Protein AF-A0A7D9JLX9-F1 (afdb_monomer_lite)

Structure (mmCIF, N/CA/C/O backbone):
data_AF-A0A7D9JLX9-F1
#
_entry.id   AF-A0A7D9JLX9-F1
#
loop_
_atom_site.group_PDB
_atom_site.id
_atom_site.type_symbol
_atom_site.label_atom_id
_atom_site.label_alt_id
_atom_site.label_comp_id
_atom_site.label_asym_id
_atom_site.label_entity_id
_atom_site.label_seq_id
_atom_site.pdbx_PDB_ins_code
_atom_site.Cartn_x
_atom_site.Cartn_y
_atom_site.Cartn_z
_atom_site.occupancy
_atom_site.B_iso_or_equiv
_atom_site.auth_seq_id
_atom_site.auth_comp_id
_atom_site.auth_asym_id
_atom_site.auth_atom_id
_atom_site.pdbx_PDB_model_num
ATOM 1 N N . GLU A 1 1 ? 7.018 -2.352 -29.107 1.00 58.84 1 GLU A N 1
ATOM 2 C CA . GLU A 1 1 ? 7.751 -1.352 -28.304 1.00 58.84 1 GLU A CA 1
ATOM 3 C C . GLU A 1 1 ? 6.826 -0.561 -27.391 1.00 58.84 1 GLU A C 1
ATOM 5 O O . GLU A 1 1 ? 6.674 -0.998 -26.261 1.00 58.84 1 GLU A O 1
ATOM 10 N N . LEU A 1 2 ? 6.120 0.497 -27.833 1.00 72.69 2 LEU A N 1
ATOM 11 C CA . LEU A 1 2 ? 5.259 1.271 -26.909 1.00 72.69 2 LEU A CA 1
ATOM 12 C C . LEU A 1 2 ? 4.218 0.417 -26.165 1.00 72.69 2 LEU A C 1
ATOM 14 O O . LEU A 1 2 ? 4.047 0.563 -24.960 1.00 72.69 2 LEU A O 1
ATOM 18 N N . LYS A 1 3 ? 3.561 -0.518 -26.861 1.00 75.19 3 LYS A N 1
ATOM 19 C CA . LYS A 1 3 ? 2.560 -1.416 -26.258 1.00 75.19 3 LYS A CA 1
ATOM 20 C C . LYS A 1 3 ? 3.109 -2.291 -25.129 1.00 75.19 3 LYS A C 1
ATOM 22 O O . LYS A 1 3 ? 2.352 -2.619 -24.226 1.00 75.19 3 LYS A O 1
ATOM 27 N N . ASP A 1 4 ? 4.386 -2.654 -25.183 1.00 77.94 4 ASP A N 1
ATOM 28 C CA . ASP A 1 4 ? 4.960 -3.684 -24.310 1.00 77.94 4 ASP A CA 1
ATOM 29 C C . ASP A 1 4 ? 5.452 -3.108 -22.973 1.00 77.94 4 ASP A C 1
ATOM 31 O O . ASP A 1 4 ? 5.620 -3.849 -22.010 1.00 77.94 4 ASP A O 1
ATOM 35 N N . GLY A 1 5 ? 5.632 -1.784 -22.890 1.00 76.31 5 GLY A N 1
ATOM 36 C CA . GLY A 1 5 ? 6.008 -1.081 -21.658 1.00 76.31 5 GLY A CA 1
ATOM 37 C C . GLY A 1 5 ? 5.038 0.019 -21.234 1.00 76.31 5 GLY A C 1
ATOM 38 O O . GLY A 1 5 ? 5.405 0.856 -20.415 1.00 76.31 5 GLY A O 1
ATOM 39 N N . THR A 1 6 ? 3.816 0.055 -21.772 1.00 83.75 6 THR A N 1
ATOM 40 C CA . THR A 1 6 ? 2.782 1.004 -21.323 1.00 83.75 6 THR A CA 1
ATOM 41 C C . THR A 1 6 ? 1.876 0.354 -20.280 1.00 83.75 6 THR A C 1
ATOM 43 O O . THR A 1 6 ? 1.309 -0.711 -20.519 1.00 83.75 6 THR A O 1
ATOM 46 N N . TYR A 1 7 ? 1.687 1.023 -19.144 1.00 80.75 7 TYR A N 1
ATOM 47 C CA . TYR A 1 7 ? 0.706 0.676 -18.124 1.00 80.75 7 TYR A CA 1
ATOM 48 C C . TYR A 1 7 ? -0.233 1.862 -17.894 1.00 80.75 7 TYR A C 1
ATOM 50 O O . TYR A 1 7 ? 0.147 2.843 -17.268 1.00 80.75 7 TYR A O 1
ATOM 58 N N . VAL A 1 8 ? -1.471 1.758 -18.385 1.00 83.75 8 VAL A N 1
ATOM 59 C CA . VAL A 1 8 ? -2.465 2.848 -18.342 1.00 83.75 8 VAL A CA 1
ATOM 60 C C . VAL A 1 8 ? -1.892 4.129 -18.971 1.00 83.75 8 VAL A C 1
ATOM 62 O O . VAL A 1 8 ? -1.752 4.175 -20.191 1.00 83.75 8 VAL A O 1
ATOM 65 N N . ASP A 1 9 ? -1.571 5.146 -18.175 1.00 79.94 9 ASP A N 1
ATOM 66 C CA . ASP A 1 9 ? -1.001 6.432 -18.575 1.00 79.94 9 ASP A CA 1
ATOM 67 C C . ASP A 1 9 ? 0.526 6.512 -18.393 1.00 79.94 9 ASP A C 1
ATOM 69 O O . ASP A 1 9 ? 1.147 7.464 -18.868 1.00 79.94 9 ASP A O 1
ATOM 73 N N . ASP A 1 10 ? 1.142 5.497 -17.782 1.00 77.94 10 ASP A N 1
ATOM 74 C CA . ASP A 1 10 ? 2.586 5.410 -17.566 1.00 77.94 10 ASP A CA 1
ATOM 75 C C . ASP A 1 10 ? 3.288 4.644 -18.700 1.00 77.94 10 ASP A C 1
ATOM 77 O O . ASP A 1 10 ? 2.877 3.548 -19.087 1.00 77.94 10 ASP A O 1
ATOM 81 N N . ILE A 1 11 ? 4.414 5.176 -19.189 1.00 82.88 11 ILE A N 1
ATOM 82 C CA . ILE A 1 11 ? 5.294 4.500 -20.158 1.00 82.88 11 ILE A CA 1
ATOM 83 C C . ILE A 1 11 ? 6.631 4.198 -19.488 1.00 82.88 11 ILE A C 1
ATOM 85 O O . ILE A 1 11 ? 7.378 5.101 -19.120 1.00 82.88 11 ILE A O 1
ATOM 89 N N . ASN A 1 12 ? 6.934 2.911 -19.364 1.00 80.25 12 ASN A N 1
ATOM 90 C CA . ASN A 1 12 ? 8.097 2.363 -18.679 1.00 80.25 12 ASN A CA 1
ATOM 91 C C . ASN A 1 12 ? 8.938 1.557 -19.673 1.00 80.25 12 ASN A C 1
ATOM 93 O O . ASN A 1 12 ? 8.944 0.327 -19.649 1.00 80.25 12 ASN A O 1
ATOM 97 N N . ILE A 1 13 ? 9.617 2.254 -20.584 1.00 80.06 13 ILE A N 1
ATOM 98 C CA . ILE A 1 13 ? 10.468 1.638 -21.608 1.00 80.06 13 ILE A CA 1
ATOM 99 C C . ILE A 1 13 ? 11.865 2.231 -21.489 1.00 80.06 13 ILE A C 1
ATOM 101 O O . ILE A 1 13 ? 12.023 3.442 -21.332 1.00 80.06 13 ILE A O 1
ATOM 105 N N . ALA A 1 14 ? 12.868 1.365 -21.557 1.00 81.00 14 ALA A N 1
ATOM 106 C CA . ALA A 1 14 ? 14.271 1.735 -21.558 1.00 81.00 14 ALA A CA 1
ATOM 107 C C . ALA A 1 14 ? 15.058 0.796 -22.476 1.00 81.00 14 ALA A C 1
ATOM 109 O O . ALA A 1 14 ? 14.562 -0.256 -22.880 1.00 81.00 14 ALA A O 1
ATOM 110 N N . SER A 1 15 ? 16.283 1.199 -22.785 1.00 82.31 15 SER A N 1
ATOM 111 C 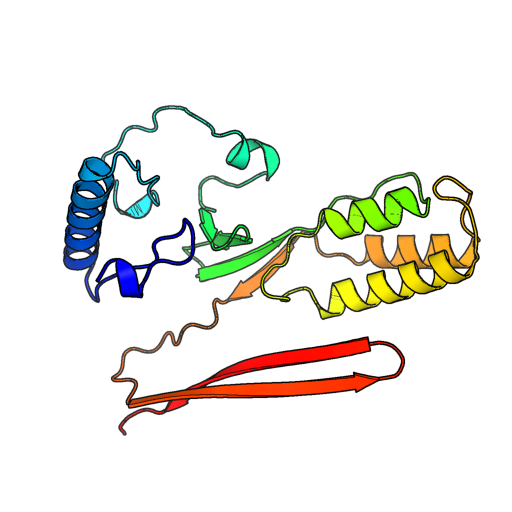CA . SER A 1 15 ? 17.293 0.388 -23.458 1.00 82.31 15 SER A CA 1
ATOM 112 C C . SER A 1 15 ? 18.456 0.118 -22.499 1.00 82.31 15 SER A C 1
ATOM 114 O O . SER A 1 15 ? 18.576 0.764 -21.457 1.00 82.31 15 SER A O 1
ATOM 116 N N . ASP A 1 16 ? 19.349 -0.793 -22.880 1.00 80.19 16 ASP A N 1
ATOM 117 C CA . ASP A 1 16 ? 20.581 -1.093 -22.141 1.00 80.19 16 ASP A CA 1
ATOM 118 C C . ASP A 1 16 ? 21.573 0.087 -22.142 1.00 80.19 16 ASP A C 1
ATOM 120 O O . ASP A 1 16 ? 22.535 0.101 -21.372 1.00 80.19 16 ASP A O 1
ATOM 124 N N . THR A 1 17 ? 21.352 1.092 -22.999 1.00 80.56 17 THR A N 1
ATOM 125 C CA . THR A 1 17 ? 22.176 2.303 -23.095 1.00 80.56 17 THR A CA 1
ATOM 126 C C . THR A 1 17 ? 21.364 3.576 -22.879 1.00 80.56 17 THR A C 1
ATOM 128 O O . THR A 1 17 ? 20.153 3.642 -23.123 1.00 80.56 17 THR A O 1
ATOM 131 N N . VAL A 1 18 ? 22.054 4.631 -22.437 1.00 80.69 18 VAL A N 1
ATOM 132 C CA . VAL A 1 18 ? 21.461 5.967 -22.274 1.00 80.69 18 VAL A CA 1
ATOM 133 C C . VAL A 1 18 ? 21.025 6.520 -23.629 1.00 80.69 18 VAL A C 1
ATOM 135 O O . VAL A 1 18 ? 19.944 7.092 -23.738 1.00 80.69 18 VAL A O 1
ATOM 138 N N . GLU A 1 19 ? 21.839 6.319 -24.666 1.00 84.69 19 GLU A N 1
ATOM 139 C CA . GLU A 1 19 ? 21.551 6.734 -26.038 1.00 84.69 19 GLU A CA 1
ATOM 140 C C . GLU A 1 19 ? 20.319 6.015 -26.585 1.00 84.69 19 GLU A C 1
ATOM 142 O O . GLU A 1 19 ? 19.376 6.678 -27.001 1.00 84.69 19 GLU A O 1
ATOM 147 N N . GLY A 1 20 ? 20.257 4.685 -26.477 1.00 85.75 20 GLY A N 1
ATOM 148 C CA . GLY A 1 20 ? 19.094 3.927 -26.942 1.00 85.75 20 GLY A CA 1
ATOM 149 C C . GLY A 1 20 ? 17.820 4.295 -26.180 1.00 85.75 20 GLY A C 1
ATOM 150 O O . GLY A 1 20 ? 16.741 4.371 -26.759 1.00 85.75 20 GLY A O 1
ATOM 151 N N . THR A 1 21 ? 17.932 4.595 -24.883 1.00 84.50 21 THR A N 1
ATOM 152 C CA . THR A 1 21 ? 16.795 5.080 -24.088 1.00 84.50 21 THR A CA 1
ATOM 153 C C . THR A 1 21 ? 16.351 6.478 -24.537 1.00 84.50 21 THR A C 1
ATOM 155 O O . THR A 1 21 ? 15.155 6.778 -24.521 1.00 84.50 21 THR A O 1
ATOM 158 N N . ARG A 1 22 ? 17.287 7.338 -24.964 1.00 85.00 22 ARG A N 1
ATOM 159 C CA . ARG A 1 22 ? 16.982 8.657 -25.538 1.00 85.00 22 ARG A CA 1
ATOM 160 C C . ARG A 1 22 ? 16.252 8.526 -26.874 1.00 85.00 22 ARG A C 1
ATOM 162 O O . ARG A 1 22 ? 15.243 9.201 -27.049 1.00 85.00 22 ARG A O 1
ATOM 169 N N . ASP A 1 23 ? 16.695 7.631 -27.749 1.00 88.12 23 ASP A N 1
ATOM 170 C CA . ASP A 1 23 ? 16.056 7.398 -29.049 1.00 88.12 23 ASP A CA 1
ATOM 171 C C . ASP A 1 23 ? 14.611 6.899 -28.867 1.00 88.12 23 ASP A C 1
ATOM 173 O O . ASP A 1 23 ? 13.671 7.479 -29.412 1.00 88.12 23 ASP A O 1
ATOM 177 N N . ILE A 1 24 ? 14.405 5.912 -27.982 1.00 86.44 24 ILE A N 1
ATOM 178 C CA . ILE A 1 24 ? 13.066 5.414 -27.614 1.00 86.44 24 ILE A CA 1
ATOM 179 C C . ILE A 1 24 ? 12.180 6.549 -27.088 1.00 86.44 24 ILE A C 1
ATOM 181 O O . ILE A 1 24 ? 10.998 6.633 -27.430 1.00 86.44 24 ILE A O 1
ATOM 185 N N . LYS A 1 25 ? 12.732 7.432 -26.246 1.00 85.88 25 LYS A N 1
ATOM 186 C CA . LYS A 1 25 ? 12.009 8.595 -25.720 1.00 85.88 25 LYS A CA 1
ATOM 187 C C . LYS A 1 25 ? 11.571 9.531 -26.851 1.00 85.88 25 LYS A C 1
ATOM 189 O O . LYS A 1 25 ? 10.425 9.981 -26.847 1.00 85.88 25 LYS A O 1
ATOM 194 N N . GLU A 1 26 ? 12.455 9.854 -27.789 1.00 87.31 26 GLU A N 1
ATOM 195 C CA . GLU A 1 26 ? 12.145 10.748 -28.912 1.00 87.31 26 GLU A CA 1
ATOM 196 C C . GLU A 1 26 ? 11.054 10.165 -29.818 1.00 87.31 26 GLU A C 1
ATOM 198 O O . GLU A 1 26 ? 10.079 10.857 -30.141 1.00 87.31 26 GLU A O 1
ATOM 203 N N . ASP A 1 27 ? 11.152 8.874 -30.136 1.00 88.38 27 ASP A N 1
ATOM 204 C CA . ASP A 1 27 ? 10.145 8.161 -30.919 1.00 88.38 27 ASP A CA 1
ATOM 205 C C . ASP A 1 27 ? 8.795 8.099 -30.193 1.00 88.38 27 ASP A C 1
ATOM 207 O O . ASP A 1 27 ? 7.752 8.390 -30.789 1.00 88.38 27 ASP A O 1
ATOM 211 N N . ALA A 1 28 ? 8.797 7.815 -28.887 1.00 87.62 28 ALA A N 1
ATOM 212 C CA . ALA A 1 28 ? 7.592 7.811 -28.061 1.00 87.62 28 ALA A CA 1
ATOM 213 C C . ALA A 1 28 ? 6.876 9.169 -28.083 1.00 87.62 28 ALA A C 1
ATOM 215 O O . ALA A 1 28 ? 5.658 9.233 -28.281 1.00 87.62 28 ALA A O 1
ATOM 216 N N . VAL A 1 29 ? 7.631 10.263 -27.925 1.00 86.94 29 VAL A N 1
ATOM 217 C CA . VAL A 1 29 ? 7.104 11.635 -27.977 1.00 86.94 29 VAL A CA 1
ATOM 218 C C . VAL A 1 29 ? 6.498 11.934 -29.343 1.00 86.94 29 VAL A C 1
ATOM 220 O O . VAL A 1 29 ? 5.411 12.511 -29.412 1.00 86.94 29 VAL A O 1
ATOM 223 N N . LYS A 1 30 ? 7.169 11.544 -30.430 1.00 88.12 30 LYS A N 1
ATOM 224 C CA . LYS A 1 30 ? 6.678 11.767 -31.792 1.00 88.12 30 LYS A CA 1
ATOM 225 C C . LYS A 1 30 ? 5.368 11.021 -32.045 1.00 88.12 30 LYS A C 1
ATOM 227 O O . LYS A 1 30 ? 4.388 11.650 -32.440 1.00 88.12 30 LYS A O 1
ATOM 232 N N . ILE A 1 31 ? 5.334 9.720 -31.755 1.00 89.12 31 ILE A N 1
ATOM 233 C CA . ILE A 1 31 ? 4.160 8.862 -31.971 1.00 89.12 31 ILE A CA 1
ATOM 234 C C . ILE A 1 31 ? 2.962 9.371 -31.164 1.00 89.12 31 ILE A C 1
ATOM 236 O O . ILE A 1 31 ? 1.858 9.512 -31.690 1.00 89.12 31 ILE A O 1
ATOM 240 N N . LEU A 1 32 ? 3.158 9.694 -29.884 1.00 88.50 32 LEU A N 1
ATOM 241 C CA . LEU A 1 32 ? 2.056 10.167 -29.047 1.00 88.50 32 LEU A CA 1
ATOM 242 C C . LEU A 1 32 ? 1.575 11.561 -29.437 1.00 88.50 32 LEU A C 1
ATOM 244 O O . LEU A 1 32 ? 0.369 11.816 -29.398 1.00 88.50 32 LEU A O 1
ATOM 248 N N . ARG A 1 33 ? 2.469 12.428 -29.922 1.00 88.94 33 ARG A N 1
ATOM 249 C CA . ARG A 1 33 ? 2.093 13.738 -30.461 1.00 88.94 33 ARG A CA 1
ATOM 250 C C . ARG A 1 33 ? 1.213 13.618 -31.710 1.00 88.94 33 ARG A C 1
ATOM 252 O O . ARG A 1 33 ? 0.291 14.421 -31.851 1.00 88.94 33 ARG A O 1
ATOM 259 N N . GLU A 1 34 ? 1.422 12.618 -32.569 1.00 90.50 34 GLU A N 1
ATOM 260 C CA . GLU A 1 34 ? 0.515 12.330 -33.698 1.00 90.50 34 GLU A CA 1
ATOM 261 C C . GLU A 1 34 ? -0.902 11.982 -33.209 1.00 90.50 34 GLU A C 1
ATOM 263 O O . GLU A 1 34 ? -1.895 12.441 -33.777 1.00 90.50 34 GLU A O 1
ATOM 268 N N . GLY A 1 35 ? -0.998 11.262 -32.087 1.00 87.38 35 GLY A N 1
ATOM 269 C CA . GLY A 1 35 ? -2.250 10.983 -31.377 1.00 87.38 35 GLY A CA 1
ATOM 270 C C . GLY A 1 35 ? -2.785 12.135 -30.515 1.00 87.38 35 GLY A C 1
ATOM 271 O O . GLY A 1 35 ? -3.805 11.965 -29.854 1.00 87.38 35 GLY A O 1
ATOM 272 N N . ARG A 1 36 ? -2.130 13.306 -30.516 1.00 87.19 36 ARG A N 1
ATOM 273 C CA . ARG A 1 36 ? -2.407 14.469 -29.645 1.00 87.19 36 ARG A CA 1
ATOM 2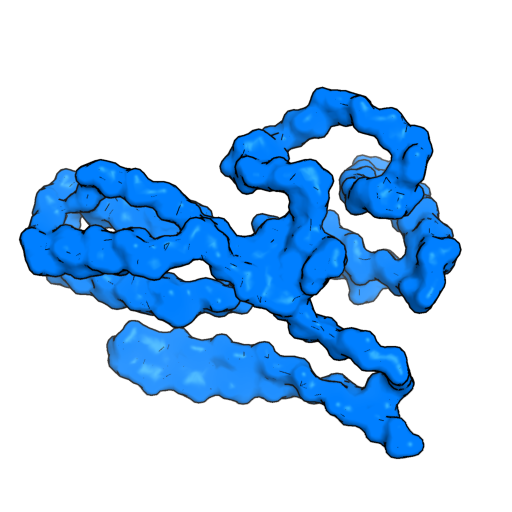74 C C . ARG A 1 36 ? -2.245 14.213 -28.140 1.00 87.19 36 ARG A C 1
ATOM 276 O O . ARG A 1 36 ? -2.779 14.967 -27.328 1.00 87.19 36 ARG A O 1
ATOM 283 N N . PHE A 1 37 ? -1.478 13.199 -27.763 1.00 83.81 37 PHE A N 1
ATOM 284 C CA . PHE A 1 37 ? -1.077 12.945 -26.384 1.00 83.81 37 PHE A CA 1
ATOM 285 C C . PHE A 1 37 ? 0.259 13.637 -26.088 1.00 83.81 37 PHE A C 1
ATOM 287 O O . PHE A 1 37 ? 1.203 13.564 -26.876 1.00 83.81 37 PHE A O 1
ATOM 294 N N . MET A 1 38 ? 0.349 14.320 -24.945 1.00 81.50 38 MET A N 1
ATOM 295 C CA . MET A 1 38 ? 1.579 14.972 -24.487 1.00 81.50 38 MET A CA 1
ATOM 296 C C . MET A 1 38 ? 2.230 14.148 -23.376 1.00 81.50 38 MET A C 1
ATOM 298 O O . MET A 1 38 ? 1.659 13.989 -22.297 1.00 81.50 38 MET A O 1
ATOM 302 N N . LEU A 1 39 ? 3.437 13.650 -23.640 1.00 74.00 39 LEU A N 1
ATOM 303 C CA . LEU A 1 39 ? 4.262 12.955 -22.655 1.00 74.00 39 LEU A CA 1
ATOM 304 C C . LEU A 1 39 ? 4.885 13.949 -21.669 1.00 74.00 39 LEU A C 1
ATOM 306 O O . LEU A 1 39 ? 5.520 14.919 -22.080 1.00 74.00 39 LEU A O 1
ATOM 310 N N . HIS A 1 40 ? 4.737 13.678 -20.373 1.00 66.31 40 HIS A N 1
ATOM 311 C CA . HIS A 1 40 ? 5.399 14.428 -19.307 1.00 66.31 40 HIS A CA 1
ATOM 312 C C . HIS A 1 40 ? 6.645 13.648 -18.863 1.00 66.31 40 HIS A C 1
ATOM 314 O O . HIS A 1 40 ? 6.540 12.510 -18.417 1.00 66.31 40 HIS A O 1
ATOM 320 N N . ASN A 1 41 ? 7.835 14.230 -19.036 1.00 59.09 41 ASN A N 1
ATOM 321 C CA . ASN A 1 41 ? 9.103 13.506 -18.905 1.00 59.09 41 ASN A CA 1
ATOM 322 C C . ASN A 1 41 ? 9.640 13.367 -17.476 1.00 59.09 41 ASN A C 1
ATOM 324 O O . ASN A 1 41 ? 9.467 14.232 -16.616 1.00 59.09 41 ASN A O 1
ATOM 328 N N . ALA A 1 42 ? 10.442 12.313 -17.297 1.00 53.12 42 ALA A N 1
ATOM 329 C CA . ALA A 1 42 ? 11.436 12.189 -16.241 1.00 53.12 42 ALA A CA 1
ATOM 330 C C . ALA A 1 42 ? 12.653 13.097 -16.526 1.00 53.12 42 ALA A C 1
ATOM 332 O O . ALA A 1 42 ? 13.272 13.017 -17.586 1.00 53.12 42 ALA A O 1
ATOM 333 N N . ALA A 1 43 ? 13.021 13.925 -15.547 1.00 48.09 43 ALA A N 1
ATOM 334 C CA . ALA A 1 43 ? 13.996 15.018 -15.655 1.00 48.09 43 ALA A CA 1
ATOM 335 C C . ALA A 1 43 ? 15.466 14.633 -15.967 1.00 48.09 43 ALA A C 1
ATOM 337 O O . ALA A 1 43 ? 16.304 15.516 -16.082 1.00 48.09 43 ALA A O 1
ATOM 338 N N . GLU A 1 44 ? 15.823 13.352 -16.088 1.00 46.66 44 GLU A N 1
ATOM 339 C CA . GLU A 1 44 ? 17.237 12.920 -16.170 1.00 46.66 44 GLU A CA 1
ATOM 340 C C . GLU A 1 44 ? 17.811 12.831 -17.587 1.00 46.66 44 GLU A C 1
ATOM 342 O O . GLU A 1 44 ? 19.026 12.821 -17.746 1.00 46.66 44 GLU A O 1
ATOM 347 N N . LEU A 1 45 ? 16.972 12.817 -18.624 1.00 48.16 45 LEU A N 1
ATOM 348 C CA . LEU A 1 45 ? 17.444 12.901 -20.016 1.00 48.16 45 LEU A CA 1
ATOM 349 C C . LEU A 1 45 ? 17.542 14.347 -20.520 1.00 48.16 45 LEU A C 1
ATOM 351 O O . LEU A 1 45 ? 17.832 14.574 -21.690 1.00 48.16 45 LEU A O 1
ATOM 355 N N . GLU A 1 46 ? 17.275 15.319 -19.649 1.00 48.19 46 GLU A N 1
ATOM 356 C CA . GLU A 1 46 ? 17.255 16.742 -19.963 1.00 48.19 46 GLU A CA 1
ATOM 357 C C . GLU A 1 46 ? 18.314 17.457 -19.120 1.00 48.19 46 GLU A C 1
ATOM 359 O O . GLU A 1 46 ? 18.010 18.109 -18.126 1.00 48.19 46 GLU A O 1
ATOM 364 N N . SER A 1 47 ? 19.580 17.358 -19.535 1.00 44.31 47 SER A N 1
ATOM 365 C CA . SER A 1 47 ? 20.613 18.302 -19.085 1.00 44.31 47 SER A CA 1
ATOM 366 C C . SER A 1 47 ? 20.313 19.742 -19.524 1.00 44.31 47 SER A C 1
ATOM 368 O O . SER A 1 47 ? 20.849 20.674 -18.933 1.00 44.31 47 SER A O 1
ATOM 370 N N . ASP A 1 48 ? 19.437 19.934 -20.520 1.00 40.66 48 ASP A N 1
ATOM 371 C CA . ASP A 1 48 ? 19.308 21.200 -21.256 1.00 40.66 48 ASP A CA 1
ATOM 372 C C . ASP A 1 48 ? 17.901 21.815 -21.307 1.00 40.66 48 ASP A C 1
ATOM 374 O O . ASP A 1 48 ? 17.705 22.850 -21.948 1.00 40.66 48 ASP A O 1
ATOM 378 N N . VAL A 1 49 ? 16.904 21.256 -20.614 1.00 39.72 49 VAL A N 1
ATOM 379 C CA . VAL A 1 49 ? 15.580 21.895 -20.567 1.00 39.72 49 VAL A CA 1
ATOM 380 C C . VAL A 1 49 ? 15.514 22.810 -19.354 1.00 39.72 49 VAL A C 1
ATOM 382 O O . VAL A 1 49 ? 15.534 22.380 -18.200 1.00 39.72 49 VAL A O 1
ATOM 385 N N . LYS A 1 50 ? 15.471 24.118 -19.635 1.00 34.53 50 LYS A N 1
ATOM 386 C CA . LYS A 1 50 ? 15.175 25.165 -18.653 1.00 34.53 50 LYS A CA 1
ATOM 387 C C . LYS A 1 50 ? 14.010 24.703 -17.781 1.00 34.53 50 LYS A C 1
ATOM 389 O O . LYS A 1 50 ? 12.978 24.296 -18.305 1.00 34.53 50 LYS A O 1
ATOM 394 N N . LYS A 1 51 ? 14.189 24.796 -16.459 1.00 40.78 51 LYS A N 1
ATOM 395 C CA . LYS A 1 51 ? 13.115 24.665 -15.468 1.00 40.78 51 LYS A CA 1
ATOM 396 C C . LYS A 1 51 ? 12.064 25.734 -15.756 1.00 40.78 51 LYS A C 1
ATOM 398 O O . LYS A 1 51 ? 12.128 26.814 -15.176 1.00 40.78 51 LYS A O 1
ATOM 403 N N . ASP A 1 52 ? 11.150 25.456 -16.675 1.00 32.94 52 ASP A N 1
ATOM 404 C CA . ASP A 1 52 ? 9.987 26.301 -16.859 1.00 32.94 52 ASP A CA 1
ATOM 405 C C . ASP A 1 52 ? 9.014 25.970 -15.730 1.00 32.94 52 ASP A C 1
ATOM 407 O O . ASP A 1 52 ? 8.718 24.808 -15.434 1.00 32.94 52 ASP A O 1
ATOM 411 N N . GLY A 1 53 ? 8.690 27.013 -14.977 1.00 38.59 53 GLY A N 1
ATOM 412 C CA . GLY A 1 53 ? 8.207 26.956 -13.606 1.00 38.59 53 GLY A CA 1
ATOM 413 C C . GLY A 1 53 ? 6.743 26.568 -13.462 1.00 38.59 53 GLY A C 1
ATOM 414 O O . GLY A 1 53 ? 6.028 27.229 -12.719 1.00 38.59 53 GLY A O 1
ATOM 415 N N . GLU A 1 54 ? 6.288 25.498 -14.109 1.00 33.31 54 GLU A N 1
ATOM 416 C CA . GLU A 1 54 ? 4.959 24.952 -13.843 1.00 33.31 54 GLU A CA 1
ATOM 417 C C . GLU A 1 54 ? 5.049 23.807 -12.830 1.00 33.31 54 GLU A C 1
ATOM 419 O O . GLU A 1 54 ? 5.187 22.616 -13.132 1.00 33.31 54 GLU A O 1
ATOM 424 N N . THR A 1 55 ? 4.990 24.192 -11.556 1.00 36.44 55 THR A N 1
ATOM 425 C CA . THR A 1 55 ? 4.657 23.283 -10.463 1.00 36.44 55 THR A CA 1
ATOM 426 C C . THR A 1 55 ? 3.230 22.792 -10.669 1.00 36.44 55 THR A C 1
ATOM 428 O O . THR A 1 55 ? 2.260 23.489 -10.392 1.00 36.44 55 THR A O 1
ATOM 431 N N . THR A 1 56 ? 3.089 21.576 -11.185 1.00 45.69 56 THR A N 1
ATOM 432 C CA . THR A 1 56 ? 1.795 20.901 -11.296 1.00 45.69 56 THR A CA 1
ATOM 433 C C . THR A 1 56 ? 1.204 20.681 -9.900 1.00 45.69 56 THR A C 1
ATOM 435 O O . THR A 1 56 ? 1.937 20.331 -8.973 1.00 45.69 56 THR A O 1
ATOM 438 N N . TYR A 1 57 ? -0.123 20.778 -9.755 1.00 40.16 57 TYR A N 1
ATOM 439 C CA . TYR A 1 57 ? -0.857 20.504 -8.502 1.00 40.16 57 TYR A CA 1
ATOM 440 C C . TYR A 1 57 ? -0.433 19.188 -7.814 1.00 40.16 57 TYR A C 1
ATOM 442 O O . TYR A 1 57 ? -0.414 19.086 -6.587 1.00 40.16 57 TYR A O 1
ATOM 450 N N . ALA A 1 58 ? -0.026 18.178 -8.590 1.00 41.53 58 ALA A N 1
ATOM 451 C CA . ALA A 1 58 ? 0.469 16.898 -8.087 1.00 41.53 58 ALA A CA 1
ATOM 452 C C . ALA A 1 58 ? 1.819 16.977 -7.338 1.00 41.53 58 ALA A C 1
ATOM 454 O O . ALA A 1 58 ? 2.087 16.093 -6.520 1.00 41.53 58 ALA A O 1
ATOM 455 N N . LYS A 1 59 ? 2.663 17.982 -7.617 1.00 43.62 59 LYS A N 1
ATOM 456 C CA . LYS A 1 59 ? 3.934 18.239 -6.911 1.00 43.62 59 LYS A CA 1
ATOM 457 C C . LYS A 1 59 ? 3.700 18.981 -5.590 1.00 43.62 59 LYS A C 1
ATOM 459 O O . LYS A 1 59 ? 4.306 18.624 -4.586 1.00 43.62 59 LYS A O 1
ATOM 464 N N . GLU A 1 60 ? 2.773 19.940 -5.569 1.00 38.00 60 GLU A N 1
ATOM 465 C CA . GLU A 1 60 ? 2.404 20.697 -4.358 1.00 38.00 60 GLU A CA 1
ATOM 466 C C . GLU A 1 60 ? 1.651 19.848 -3.328 1.00 38.00 60 GLU A C 1
ATOM 468 O O . GLU A 1 60 ? 1.899 19.954 -2.130 1.00 38.00 60 GLU A O 1
ATOM 473 N N . SER A 1 61 ? 0.775 18.950 -3.785 1.00 42.41 61 SER A N 1
ATOM 474 C CA . SER A 1 61 ? -0.069 18.143 -2.890 1.00 42.41 61 SER A CA 1
ATOM 475 C C . SER A 1 61 ? 0.704 17.098 -2.072 1.00 42.41 61 SER A C 1
ATOM 477 O O . SER A 1 61 ? 0.175 16.573 -1.096 1.00 42.41 61 SER A O 1
ATOM 479 N N . LEU A 1 62 ? 1.918 16.734 -2.504 1.00 47.59 62 LEU A N 1
ATOM 480 C CA . LEU A 1 62 ? 2.629 15.534 -2.039 1.00 47.59 62 LEU A CA 1
ATOM 481 C C . LEU A 1 62 ? 4.046 15.807 -1.517 1.00 47.59 62 LEU A C 1
ATOM 483 O O . LEU A 1 62 ? 4.789 14.858 -1.280 1.00 47.59 62 LEU A O 1
ATOM 487 N N . GLY A 1 63 ? 4.411 17.078 -1.302 1.00 41.16 63 GLY A N 1
ATOM 488 C CA . GLY A 1 63 ? 5.629 17.461 -0.571 1.00 41.16 63 GLY A CA 1
ATOM 489 C C . GLY A 1 63 ? 6.917 16.864 -1.140 1.00 41.16 63 GLY A C 1
ATOM 490 O O . GLY A 1 63 ? 7.802 16.472 -0.385 1.00 41.16 63 GLY A O 1
ATOM 491 N N . THR A 1 64 ? 6.995 16.723 -2.461 1.00 41.03 64 THR A N 1
ATOM 492 C CA . THR A 1 64 ? 8.070 15.978 -3.119 1.00 41.03 64 THR A CA 1
ATOM 493 C C . THR A 1 64 ? 9.335 16.833 -3.213 1.00 41.03 64 THR A C 1
ATOM 495 O O . THR A 1 64 ? 9.288 17.969 -3.689 1.00 41.03 64 THR A O 1
ATOM 498 N N . THR A 1 65 ? 10.473 16.305 -2.756 1.00 48.50 65 THR A N 1
ATOM 499 C CA . THR A 1 65 ? 11.768 16.990 -2.905 1.00 48.50 65 THR A CA 1
ATOM 500 C C . THR A 1 65 ? 12.230 16.978 -4.373 1.00 48.50 65 THR A C 1
ATOM 502 O O . THR A 1 65 ? 11.794 16.125 -5.143 1.00 48.50 65 THR A O 1
ATOM 505 N N . PRO A 1 66 ? 13.116 17.895 -4.818 1.00 48.97 66 PRO A N 1
ATOM 506 C CA . PRO A 1 66 ? 13.500 18.011 -6.232 1.00 48.97 66 PRO A CA 1
ATOM 507 C C . PRO A 1 66 ? 14.120 16.750 -6.866 1.00 48.97 66 PRO A C 1
ATOM 509 O O . PRO A 1 66 ? 14.143 16.655 -8.091 1.00 48.97 66 PRO A O 1
ATOM 512 N N . SER A 1 67 ? 14.632 15.810 -6.062 1.00 50.12 67 SER A N 1
ATOM 513 C CA . SER A 1 67 ? 15.217 14.536 -6.513 1.00 50.12 67 SER A CA 1
ATOM 514 C C . SER A 1 67 ? 14.223 13.369 -6.538 1.00 50.12 67 SER A C 1
ATOM 516 O O . SER A 1 67 ? 14.565 12.285 -7.006 1.00 50.12 67 SER A O 1
ATOM 518 N N . GLU A 1 68 ? 13.013 13.555 -6.012 1.00 60.94 68 GLU A N 1
ATOM 519 C CA . GLU A 1 68 ? 11.989 12.518 -5.944 1.00 60.94 68 GLU A CA 1
ATOM 520 C C . GLU A 1 68 ? 11.029 12.662 -7.133 1.00 60.94 68 GLU A C 1
ATOM 522 O O . GLU A 1 68 ? 10.409 13.701 -7.363 1.00 60.94 68 GLU A O 1
ATOM 527 N N . THR A 1 69 ? 10.912 11.594 -7.917 1.00 75.25 69 THR A N 1
ATOM 528 C CA . THR A 1 69 ? 9.869 11.460 -8.948 1.00 75.25 69 THR A CA 1
ATOM 529 C C . THR A 1 69 ? 8.784 10.518 -8.446 1.00 75.25 69 THR A C 1
ATOM 531 O O . THR A 1 69 ? 8.924 9.952 -7.366 1.00 75.25 69 THR A O 1
ATOM 534 N N . LYS A 1 70 ? 7.684 10.355 -9.186 1.00 78.81 70 LYS A N 1
ATOM 535 C CA . LYS A 1 70 ? 6.680 9.342 -8.848 1.00 78.81 70 LYS A CA 1
ATOM 536 C C . LYS A 1 70 ? 6.804 8.138 -9.766 1.00 78.81 70 LYS A C 1
ATOM 538 O O . LYS A 1 70 ? 7.078 8.306 -10.948 1.00 78.81 70 LYS A O 1
ATOM 543 N N . PHE A 1 71 ? 6.561 6.956 -9.219 1.00 81.75 71 PHE A N 1
ATOM 544 C CA . PHE A 1 71 ? 6.434 5.704 -9.956 1.00 81.75 71 PHE A CA 1
ATOM 545 C C . PHE A 1 71 ? 5.161 5.005 -9.476 1.00 81.75 71 PHE A C 1
ATOM 547 O O . PHE A 1 71 ? 5.035 4.728 -8.282 1.00 81.75 71 PHE A O 1
ATOM 554 N N . LEU A 1 72 ? 4.181 4.794 -10.364 1.00 82.00 72 LEU A N 1
ATOM 555 C CA . LEU A 1 72 ? 2.839 4.295 -10.011 1.00 82.00 72 LEU A CA 1
ATOM 556 C C . LEU A 1 72 ? 2.140 5.129 -8.913 1.00 82.00 72 LEU A C 1
ATOM 558 O O . LEU A 1 72 ? 1.352 4.620 -8.114 1.00 82.00 72 LEU A O 1
ATOM 562 N N . GLY A 1 73 ? 2.469 6.421 -8.830 1.00 83.69 73 GLY A N 1
ATOM 563 C CA . GLY A 1 73 ? 1.994 7.345 -7.795 1.00 83.69 73 GLY A CA 1
ATOM 564 C C . GLY A 1 73 ? 2.726 7.267 -6.444 1.00 83.69 73 GLY A C 1
ATOM 565 O O . GLY A 1 73 ? 2.480 8.122 -5.593 1.00 83.69 73 GLY A O 1
ATOM 566 N N . LEU A 1 74 ? 3.640 6.310 -6.248 1.00 88.69 74 LEU A N 1
ATOM 567 C CA . LEU A 1 74 ? 4.537 6.243 -5.085 1.00 88.69 74 LEU A CA 1
ATOM 568 C C . LEU A 1 74 ? 5.746 7.159 -5.276 1.00 88.69 74 LEU A C 1
ATOM 570 O O . LEU A 1 74 ? 6.161 7.399 -6.408 1.00 88.69 74 LEU A O 1
ATOM 574 N N . GLY A 1 75 ? 6.340 7.646 -4.185 1.00 89.06 75 GLY A N 1
ATOM 575 C CA . GLY A 1 75 ? 7.603 8.379 -4.265 1.00 89.06 75 GLY A CA 1
ATOM 576 C C . GLY A 1 75 ? 8.729 7.450 -4.719 1.00 89.06 75 GLY A C 1
ATOM 577 O O . GLY A 1 75 ? 8.821 6.319 -4.253 1.00 89.06 75 GLY A O 1
ATOM 578 N N . TRP A 1 76 ? 9.572 7.909 -5.638 1.00 88.94 76 TRP A N 1
ATOM 579 C CA . TRP A 1 76 ? 10.728 7.173 -6.138 1.00 88.94 76 TRP A CA 1
ATOM 580 C C . TRP A 1 76 ? 11.979 8.044 -6.049 1.00 88.94 76 TRP A C 1
ATOM 582 O O . TRP A 1 76 ? 12.110 9.056 -6.749 1.00 88.94 76 TRP A O 1
ATOM 592 N N . ASN A 1 77 ? 12.906 7.622 -5.188 1.00 87.00 77 ASN A N 1
ATOM 593 C CA . ASN A 1 77 ? 14.265 8.138 -5.144 1.00 87.00 77 ASN A CA 1
ATOM 594 C C . ASN A 1 77 ? 15.112 7.332 -6.126 1.00 87.00 77 ASN A C 1
ATOM 596 O O . ASN A 1 77 ? 15.353 6.141 -5.928 1.00 87.00 77 ASN A O 1
ATOM 600 N N . LYS A 1 78 ? 15.562 7.995 -7.185 1.00 81.00 78 LYS A N 1
ATOM 601 C CA . LYS A 1 78 ? 16.293 7.357 -8.277 1.00 81.00 78 LYS A CA 1
ATOM 602 C C . LYS A 1 78 ? 17.740 7.037 -7.933 1.00 81.00 78 LYS A C 1
ATOM 604 O O . LYS A 1 78 ? 18.250 6.013 -8.366 1.00 81.00 78 LYS A O 1
ATOM 609 N N . SER A 1 79 ? 18.380 7.885 -7.130 1.00 82.69 79 SER A N 1
ATOM 610 C CA . SER A 1 79 ? 19.778 7.712 -6.729 1.00 82.69 79 SER A CA 1
ATOM 611 C C . SER A 1 79 ? 19.965 6.483 -5.843 1.00 82.69 79 SER A C 1
ATOM 613 O O . SER A 1 79 ? 20.919 5.734 -6.016 1.00 82.69 79 SER A O 1
ATOM 615 N N . GLU A 1 80 ? 19.043 6.260 -4.906 1.00 86.56 80 GLU A N 1
ATOM 616 C CA . GLU A 1 80 ? 19.046 5.075 -4.032 1.00 86.56 80 GLU A CA 1
ATOM 617 C C . GLU A 1 80 ? 18.269 3.896 -4.634 1.00 86.56 80 GLU A C 1
ATOM 619 O O . GLU A 1 80 ? 18.357 2.760 -4.156 1.00 86.56 80 GLU A O 1
ATOM 624 N N . ASP A 1 81 ? 17.498 4.172 -5.684 1.00 86.12 81 ASP A N 1
ATOM 625 C CA . ASP A 1 81 ? 16.588 3.241 -6.325 1.00 86.12 81 ASP A CA 1
ATOM 626 C C . ASP A 1 81 ? 15.574 2.632 -5.328 1.00 86.12 81 ASP A C 1
ATOM 628 O O . ASP A 1 81 ? 15.417 1.414 -5.190 1.00 86.12 81 ASP A O 1
ATOM 632 N N . THR A 1 82 ? 14.895 3.514 -4.586 1.00 90.75 82 THR A N 1
ATOM 633 C CA . THR A 1 82 ? 13.931 3.158 -3.534 1.00 90.75 82 THR A CA 1
ATOM 634 C C . THR A 1 82 ? 12.554 3.765 -3.785 1.00 90.75 82 THR A C 1
ATOM 636 O O . THR A 1 82 ? 12.425 4.939 -4.136 1.00 90.75 82 THR A O 1
ATOM 639 N N . LEU A 1 83 ? 11.510 2.956 -3.591 1.00 91.94 83 LEU A N 1
ATOM 640 C CA . LEU A 1 83 ? 10.123 3.409 -3.528 1.00 91.94 83 LEU A CA 1
ATOM 641 C C . LEU A 1 83 ? 9.760 3.789 -2.101 1.00 91.94 83 LEU A C 1
ATOM 643 O O . LEU A 1 83 ? 10.294 3.223 -1.143 1.00 91.94 83 LEU A O 1
ATOM 647 N N . SER A 1 84 ? 8.816 4.711 -1.963 1.00 93.88 84 SER A N 1
ATOM 648 C CA . SER A 1 84 ? 8.379 5.189 -0.667 1.00 93.88 84 SER A CA 1
ATOM 649 C C . SER A 1 84 ? 6.866 5.336 -0.524 1.00 93.88 84 SER A C 1
ATOM 651 O O . SER A 1 84 ? 6.172 5.839 -1.410 1.00 93.88 84 SER A O 1
ATOM 653 N N . VAL A 1 85 ? 6.370 4.915 0.644 1.00 94.75 85 VAL A N 1
ATOM 654 C CA . VAL A 1 85 ? 5.006 5.165 1.128 1.00 94.75 85 VAL A CA 1
ATOM 655 C C . VAL A 1 85 ? 5.089 6.198 2.247 1.00 94.75 85 VAL A C 1
ATOM 657 O O . VAL A 1 85 ? 5.776 5.979 3.247 1.00 94.75 85 VAL A O 1
ATOM 660 N N . THR A 1 86 ? 4.396 7.322 2.084 1.00 93.00 86 THR A N 1
ATOM 661 C CA . THR A 1 86 ? 4.358 8.412 3.070 1.00 93.00 86 THR A CA 1
ATOM 662 C C . THR A 1 86 ? 3.120 8.284 3.949 1.00 93.00 86 THR A C 1
ATOM 664 O O . THR A 1 86 ? 2.020 8.036 3.452 1.00 93.00 86 THR A O 1
ATOM 667 N N . PHE A 1 87 ? 3.287 8.484 5.255 1.00 92.88 87 PHE A N 1
ATOM 668 C CA . PHE A 1 87 ? 2.191 8.415 6.216 1.00 92.88 87 PHE A CA 1
ATOM 669 C C . PHE A 1 87 ? 1.718 9.819 6.613 1.00 92.88 87 PHE A C 1
ATOM 671 O O . PHE A 1 87 ? 2.532 10.740 6.719 1.00 92.88 87 PHE A O 1
ATOM 678 N N . PRO A 1 88 ? 0.403 10.018 6.820 1.00 88.25 88 PRO A N 1
ATOM 679 C CA . PRO A 1 88 ? -0.133 11.314 7.209 1.00 88.25 88 PRO A CA 1
ATOM 680 C C . PRO A 1 88 ? 0.295 11.690 8.639 1.00 88.25 88 PRO A C 1
ATOM 682 O O . PRO A 1 88 ? 0.452 10.806 9.484 1.00 88.25 88 PRO A O 1
ATOM 685 N N . PRO A 1 89 ? 0.433 12.994 8.939 1.00 82.19 89 PRO A N 1
ATOM 686 C CA . PRO A 1 89 ? 0.688 13.456 10.297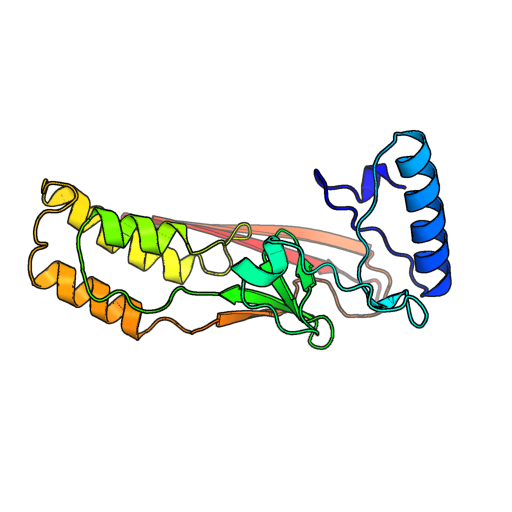 1.00 82.19 89 PRO A CA 1
ATOM 687 C C . PRO A 1 89 ? -0.507 13.177 11.219 1.00 82.19 89 PRO A C 1
ATOM 689 O O . PRO A 1 89 ? -1.637 12.980 10.763 1.00 82.19 89 PRO A O 1
ATOM 692 N N . ASN A 1 90 ? -0.252 13.210 12.527 1.00 78.75 90 ASN A N 1
ATOM 693 C CA . ASN A 1 90 ? -1.273 12.982 13.546 1.00 78.75 90 ASN A CA 1
ATOM 694 C C . ASN A 1 90 ? -2.375 14.052 13.480 1.00 78.75 90 ASN A C 1
ATOM 696 O O . ASN A 1 90 ? -2.089 15.249 13.438 1.00 78.75 90 ASN A O 1
ATOM 700 N N . GLU A 1 91 ? -3.633 13.614 13.517 1.00 75.12 91 GLU A N 1
ATOM 701 C CA . GLU A 1 91 ? -4.802 14.485 13.673 1.00 75.12 91 GLU A CA 1
ATOM 702 C C . GLU A 1 91 ? -5.225 14.511 15.152 1.00 75.12 91 GLU A C 1
ATOM 704 O O . GLU A 1 91 ? -5.131 13.499 15.845 1.00 75.12 91 GLU A O 1
ATOM 709 N N . ASN A 1 92 ? -5.671 15.673 15.643 1.00 74.19 92 ASN A N 1
ATOM 710 C CA . ASN A 1 92 ? -6.008 15.866 17.061 1.00 74.19 92 ASN A CA 1
ATOM 711 C C . ASN A 1 92 ? -7.359 15.246 17.459 1.00 74.19 92 ASN A C 1
ATOM 713 O O . ASN A 1 92 ? -7.592 14.988 18.636 1.00 74.19 92 ASN A O 1
ATOM 717 N N . GLU A 1 93 ? -8.262 15.038 16.498 1.00 83.25 93 GLU A N 1
ATOM 718 C CA . GLU A 1 93 ? -9.605 14.508 16.738 1.00 83.25 93 GLU A CA 1
ATOM 719 C C . GLU A 1 93 ? -9.700 13.049 16.281 1.00 83.25 93 GLU A C 1
ATOM 721 O O . GLU A 1 93 ? -9.212 12.690 15.210 1.00 83.25 93 GLU A O 1
ATOM 726 N N . ILE A 1 94 ? -10.345 12.198 17.084 1.00 89.69 94 ILE A N 1
ATOM 727 C CA . ILE A 1 94 ? -10.442 10.761 16.808 1.00 89.69 94 ILE A CA 1
ATOM 728 C C . ILE A 1 94 ? -11.908 10.333 16.805 1.00 89.69 94 ILE A C 1
ATOM 730 O O . ILE A 1 94 ? -12.465 9.919 17.825 1.00 89.69 94 ILE A O 1
ATOM 734 N N . THR A 1 95 ? -12.507 10.388 15.617 1.00 94.50 95 THR A N 1
ATOM 735 C CA . THR A 1 95 ? -13.824 9.813 15.308 1.00 94.50 95 THR A CA 1
ATOM 736 C C . THR A 1 95 ? -13.690 8.699 14.273 1.00 94.50 95 THR A C 1
ATOM 738 O O . THR A 1 95 ? -12.667 8.579 13.592 1.00 94.50 95 THR A O 1
ATOM 741 N N . LYS A 1 96 ? -14.738 7.883 14.099 1.00 95.50 96 LYS A N 1
ATOM 742 C CA . LYS A 1 96 ? -14.775 6.839 13.056 1.00 95.50 96 LYS A CA 1
ATOM 743 C C . LYS A 1 96 ? -14.499 7.425 11.665 1.00 95.50 96 LYS A C 1
ATOM 745 O O . LYS A 1 96 ? -13.768 6.819 10.880 1.00 95.50 96 LYS A O 1
ATOM 750 N N . ARG A 1 97 ? -15.051 8.609 11.367 1.00 95.31 97 ARG A N 1
ATOM 751 C CA . ARG A 1 97 ? -14.813 9.316 10.100 1.00 95.31 97 ARG A CA 1
ATOM 752 C C . ARG A 1 97 ? -13.348 9.700 9.934 1.00 95.31 97 ARG A C 1
ATOM 754 O O . ARG A 1 97 ? -12.796 9.475 8.859 1.00 95.31 97 ARG A O 1
ATOM 761 N N . ILE A 1 98 ? -12.727 10.259 10.973 1.00 93.62 98 ILE A N 1
ATOM 762 C CA . ILE A 1 98 ? -11.323 10.671 10.903 1.00 93.62 98 ILE A CA 1
ATOM 763 C C . ILE A 1 98 ? -10.411 9.459 10.730 1.00 93.62 98 ILE A C 1
ATOM 765 O O . ILE A 1 98 ? -9.605 9.462 9.809 1.00 93.62 98 ILE A O 1
ATOM 769 N N . VAL A 1 99 ? -10.608 8.381 11.496 1.00 94.69 99 VAL A N 1
ATOM 770 C CA . VAL A 1 99 ? -9.837 7.131 11.351 1.00 94.69 99 VAL A CA 1
ATOM 771 C C . VAL A 1 99 ? -9.858 6.624 9.905 1.00 94.69 99 VAL A C 1
ATOM 773 O O . VAL A 1 99 ? -8.806 6.391 9.307 1.00 94.69 99 VAL A O 1
ATOM 776 N N . LEU A 1 100 ? -11.051 6.510 9.309 1.00 94.88 100 LEU A N 1
ATOM 777 C CA . LEU A 1 100 ? -11.200 6.074 7.920 1.00 94.88 100 LEU A CA 1
ATOM 778 C C . LEU A 1 100 ? -10.517 7.042 6.941 1.00 94.88 100 LEU A C 1
ATOM 780 O O . LEU A 1 100 ? -9.815 6.605 6.029 1.00 94.88 100 LEU A O 1
ATOM 784 N N . ARG A 1 101 ? -10.693 8.354 7.138 1.00 94.06 101 ARG A N 1
ATOM 785 C CA . ARG A 1 101 ? -10.072 9.392 6.307 1.00 94.06 101 ARG A CA 1
ATOM 786 C C . ARG A 1 101 ? -8.548 9.324 6.373 1.00 94.06 101 ARG A C 1
ATOM 788 O O . ARG A 1 101 ? -7.904 9.418 5.336 1.00 94.06 101 ARG A O 1
ATOM 795 N N . THR A 1 102 ? -7.969 9.165 7.560 1.00 93.25 102 THR A N 1
ATOM 796 C CA . THR A 1 102 ? -6.521 9.051 7.751 1.00 93.25 102 THR A CA 1
ATOM 797 C C . THR A 1 102 ? -5.979 7.815 7.038 1.00 93.25 102 THR A C 1
ATOM 799 O O . THR A 1 102 ? -4.987 7.924 6.324 1.00 93.25 102 THR A O 1
ATOM 802 N N . MET A 1 103 ? -6.657 6.665 7.142 1.00 93.88 103 MET A N 1
ATOM 803 C CA . MET A 1 103 ? -6.268 5.459 6.399 1.00 93.88 103 MET A CA 1
ATOM 804 C C . MET A 1 103 ? -6.330 5.668 4.883 1.00 93.88 103 MET A C 1
ATOM 806 O O . MET A 1 103 ? -5.420 5.250 4.177 1.00 93.88 103 MET A O 1
ATOM 810 N N . ALA A 1 104 ? -7.367 6.345 4.383 1.00 92.81 104 ALA A N 1
ATOM 811 C CA . ALA A 1 104 ? -7.538 6.611 2.955 1.00 92.81 104 ALA A CA 1
ATOM 812 C C . ALA A 1 104 ? -6.473 7.557 2.366 1.00 92.81 104 ALA A C 1
ATOM 814 O O . ALA A 1 104 ? -6.278 7.567 1.155 1.00 92.81 104 ALA A O 1
ATOM 815 N N . LYS A 1 105 ? -5.770 8.341 3.199 1.00 92.69 105 LYS A N 1
ATOM 816 C CA . LYS A 1 105 ? -4.629 9.167 2.761 1.00 92.69 105 LYS A CA 1
ATOM 817 C C . LYS A 1 105 ? -3.371 8.341 2.476 1.00 92.69 105 LYS A C 1
ATOM 819 O O . LYS A 1 105 ? -2.468 8.846 1.817 1.00 92.69 105 LYS A O 1
ATOM 824 N N . ILE A 1 106 ? -3.284 7.110 2.982 1.00 93.94 106 ILE A N 1
ATOM 825 C CA . ILE A 1 106 ? -2.121 6.242 2.777 1.00 93.94 106 ILE A CA 1
ATOM 826 C C . ILE A 1 106 ? -2.282 5.549 1.424 1.00 93.94 106 ILE A C 1
ATOM 828 O O . ILE A 1 106 ? -2.998 4.556 1.296 1.00 93.94 106 ILE A O 1
ATOM 832 N N . TYR A 1 107 ? -1.627 6.103 0.408 1.00 93.00 107 TYR A N 1
ATOM 833 C CA . TYR A 1 107 ? -1.609 5.540 -0.936 1.00 93.00 107 TYR A CA 1
ATOM 834 C C . TYR A 1 107 ? -0.526 4.457 -1.044 1.00 93.00 107 TYR A C 1
ATOM 836 O O . TYR A 1 107 ? 0.663 4.749 -0.941 1.00 93.00 107 TYR A O 1
ATOM 844 N N . ASP A 1 108 ? -0.949 3.205 -1.230 1.00 92.69 108 ASP A N 1
ATOM 845 C CA . ASP A 1 108 ? -0.069 2.032 -1.302 1.00 92.69 108 ASP A CA 1
ATOM 846 C C . ASP A 1 108 ? -0.590 1.008 -2.334 1.00 92.69 108 ASP A C 1
ATOM 848 O O . ASP A 1 108 ? -1.135 -0.036 -1.966 1.00 92.69 108 ASP A O 1
ATOM 852 N N . PRO A 1 109 ? -0.479 1.302 -3.643 1.00 90.38 109 PRO A N 1
ATOM 853 C CA . PRO A 1 109 ? -0.993 0.436 -4.705 1.00 90.38 109 PRO A CA 1
ATOM 854 C C . PRO A 1 109 ? -0.257 -0.908 -4.796 1.00 90.38 109 PRO A C 1
ATOM 856 O O . PRO A 1 109 ? -0.797 -1.858 -5.355 1.00 90.38 109 PRO A O 1
ATOM 859 N N . LEU A 1 110 ? 0.961 -0.996 -4.250 1.00 88.88 110 LEU A N 1
ATOM 860 C CA . LEU A 1 110 ? 1.792 -2.202 -4.284 1.00 88.88 110 LEU A CA 1
ATOM 861 C C . LEU A 1 110 ? 1.723 -3.024 -2.985 1.00 88.88 110 LEU A C 1
ATOM 863 O O . LEU A 1 110 ? 2.329 -4.089 -2.908 1.00 88.88 110 LEU A O 1
ATOM 867 N N . GLY A 1 111 ? 1.007 -2.551 -1.960 1.00 91.31 111 GLY A N 1
ATOM 868 C CA . GLY A 1 111 ? 0.888 -3.250 -0.679 1.00 91.31 111 GLY A CA 1
ATOM 869 C C . GLY A 1 111 ? 2.172 -3.267 0.162 1.00 91.31 111 GLY A C 1
ATOM 870 O O . GLY A 1 111 ? 2.317 -4.131 1.027 1.00 91.31 111 GLY A O 1
ATOM 871 N N . LEU A 1 112 ? 3.105 -2.334 -0.051 1.00 91.31 112 LEU A N 1
ATOM 872 C CA . LEU A 1 112 ? 4.384 -2.273 0.673 1.00 91.31 112 LEU A CA 1
ATOM 873 C C . LEU A 1 112 ? 4.187 -1.995 2.170 1.00 91.31 112 LEU A C 1
ATOM 875 O O . LEU A 1 112 ? 4.943 -2.479 3.010 1.00 91.31 112 LEU A O 1
ATOM 879 N N . ALA A 1 113 ? 3.150 -1.234 2.513 1.00 93.88 113 ALA A N 1
ATOM 880 C CA . ALA A 1 113 ? 2.743 -0.923 3.875 1.00 93.88 113 ALA A CA 1
ATOM 881 C C . ALA A 1 113 ? 1.610 -1.840 4.373 1.00 93.88 113 ALA A C 1
ATOM 883 O O . ALA A 1 113 ? 1.032 -1.576 5.433 1.00 93.88 113 ALA A O 1
ATOM 884 N N . ALA A 1 114 ? 1.283 -2.927 3.659 1.00 92.38 114 ALA A N 1
ATOM 885 C CA . ALA A 1 114 ? 0.171 -3.813 4.006 1.00 92.38 114 ALA A CA 1
ATOM 886 C C . ALA A 1 114 ? 0.194 -4.317 5.466 1.00 92.38 114 ALA A C 1
ATOM 888 O O . ALA A 1 114 ? -0.865 -4.265 6.100 1.00 92.38 114 ALA A O 1
ATOM 889 N N . PRO A 1 115 ? 1.338 -4.713 6.070 1.00 89.81 115 PRO A N 1
ATOM 890 C CA . PRO A 1 115 ? 1.372 -5.118 7.482 1.00 89.81 115 PRO A CA 1
ATOM 891 C C . PRO A 1 115 ? 1.002 -3.982 8.453 1.00 89.81 115 PRO A C 1
ATOM 893 O O . PRO A 1 115 ? 0.298 -4.194 9.445 1.00 89.81 115 PRO A O 1
ATOM 896 N N . ILE A 1 116 ? 1.427 -2.752 8.144 1.00 93.81 116 ILE A N 1
ATOM 897 C CA . ILE A 1 116 ? 1.116 -1.553 8.935 1.00 93.81 116 ILE A CA 1
ATOM 898 C C . ILE A 1 116 ? -0.382 -1.239 8.821 1.00 93.81 116 ILE A C 1
ATOM 900 O O . ILE A 1 116 ? -1.058 -1.021 9.833 1.00 93.81 116 ILE A O 1
ATOM 904 N N . LEU A 1 117 ? -0.916 -1.280 7.596 1.00 94.31 117 LEU A N 1
ATOM 905 C CA . LEU A 1 117 ? -2.325 -1.023 7.296 1.00 94.31 117 LEU A CA 1
ATOM 906 C C . LEU A 1 117 ? -3.263 -2.104 7.838 1.00 94.31 117 LEU A C 1
ATOM 908 O O . LEU A 1 117 ? -4.393 -1.789 8.207 1.00 94.31 117 LEU A O 1
ATOM 912 N N . LEU A 1 118 ? -2.823 -3.362 7.929 1.00 93.75 118 LEU A N 1
ATOM 913 C CA . LEU A 1 118 ? -3.617 -4.442 8.516 1.00 93.75 118 LEU A CA 1
ATOM 914 C C . LEU A 1 118 ? -3.968 -4.133 9.977 1.00 93.75 118 LEU A C 1
ATOM 916 O O . LEU A 1 118 ? -5.127 -4.253 10.372 1.00 93.75 118 LEU A O 1
ATOM 920 N N . THR A 1 119 ? -2.999 -3.642 10.753 1.00 94.12 119 THR A N 1
ATOM 921 C CA . THR A 1 119 ? -3.228 -3.249 12.152 1.00 94.12 119 THR A CA 1
ATOM 922 C C . THR A 1 119 ? -4.263 -2.122 12.260 1.00 94.12 119 THR A C 1
ATOM 924 O O . THR A 1 119 ? -5.156 -2.184 13.107 1.00 94.12 119 THR A O 1
ATOM 927 N N . ALA A 1 120 ? -4.209 -1.126 11.369 1.00 95.19 120 ALA A N 1
ATOM 928 C CA . ALA A 1 120 ? -5.222 -0.071 11.302 1.00 95.19 120 ALA A CA 1
ATOM 929 C C . ALA A 1 120 ? -6.607 -0.605 10.913 1.00 9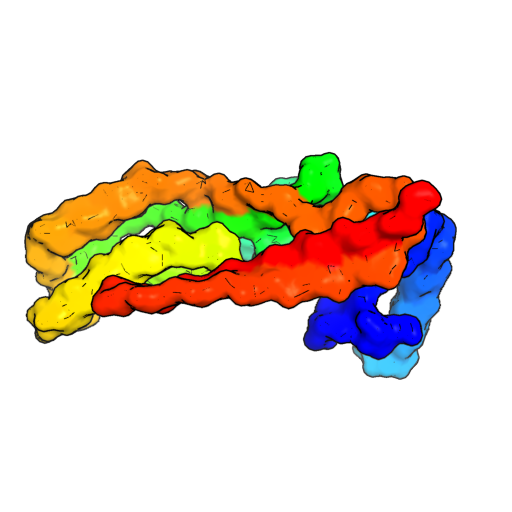5.19 120 ALA A C 1
ATOM 931 O O . ALA A 1 120 ? -7.598 -0.251 11.549 1.00 95.19 120 ALA A O 1
ATOM 932 N N . LYS A 1 121 ? -6.685 -1.504 9.922 1.00 95.06 121 LYS A N 1
ATOM 933 C CA . LYS A 1 121 ? -7.941 -2.149 9.500 1.00 95.06 121 LYS A CA 1
ATOM 934 C C . LYS A 1 121 ? -8.590 -2.931 10.642 1.00 95.06 121 LYS A C 1
ATOM 936 O O . LYS A 1 121 ? -9.807 -2.877 10.791 1.00 95.06 121 LYS A O 1
ATOM 941 N N . MET A 1 122 ? -7.798 -3.601 11.479 1.00 95.69 122 MET A N 1
ATOM 942 C CA . MET A 1 122 ? -8.305 -4.280 12.675 1.00 95.69 122 MET A CA 1
ATOM 943 C C . MET A 1 122 ? -8.904 -3.293 13.687 1.00 95.69 122 MET A C 1
ATOM 945 O O . MET A 1 122 ? -9.983 -3.545 14.211 1.00 95.69 122 MET A O 1
ATOM 949 N N . ILE A 1 123 ? -8.245 -2.155 13.938 1.00 96.12 123 ILE A N 1
ATOM 950 C CA . ILE A 1 123 ? -8.782 -1.108 14.827 1.00 96.12 123 ILE A CA 1
ATOM 951 C C . ILE A 1 123 ? -10.077 -0.523 14.247 1.00 96.12 123 ILE A C 1
ATOM 953 O O . ILE A 1 123 ? -11.060 -0.375 14.971 1.00 96.12 123 ILE A O 1
ATOM 957 N N . LEU A 1 124 ? -10.104 -0.229 12.943 1.00 95.94 124 LEU A N 1
ATOM 958 C CA . LEU A 1 124 ? -11.294 0.273 12.256 1.00 95.94 124 LEU A CA 1
ATOM 959 C C . LEU A 1 124 ? -12.460 -0.721 12.338 1.00 95.94 124 LEU A C 1
ATOM 961 O O . LEU A 1 124 ? -13.591 -0.296 12.561 1.00 95.94 124 LEU A O 1
ATOM 965 N N . ARG A 1 125 ? -12.198 -2.027 12.208 1.00 95.75 125 ARG A N 1
ATOM 966 C CA . ARG A 1 125 ? -13.210 -3.077 12.393 1.00 95.75 125 ARG A CA 1
ATOM 967 C C . ARG A 1 125 ? -13.824 -3.008 13.790 1.00 95.75 125 ARG A C 1
ATOM 969 O O . ARG A 1 125 ? -15.037 -2.881 13.899 1.00 95.75 125 ARG A O 1
ATOM 976 N N . ASP A 1 126 ? -12.998 -2.970 14.834 1.00 96.38 126 ASP A N 1
ATOM 977 C CA . ASP A 1 126 ? -13.479 -2.896 16.219 1.00 96.38 126 ASP A CA 1
ATOM 978 C C . ASP A 1 126 ? -14.278 -1.593 16.480 1.00 96.38 126 ASP A C 1
ATOM 980 O O . ASP A 1 126 ? -15.278 -1.583 17.202 1.00 96.38 126 ASP A O 1
ATOM 984 N N . ILE A 1 127 ? -13.884 -0.479 15.847 1.00 96.19 127 ILE A N 1
ATOM 985 C CA . ILE A 1 127 ? -14.641 0.785 15.862 1.00 96.19 127 ILE A CA 1
ATOM 986 C C . ILE A 1 127 ? -15.989 0.640 15.143 1.00 96.19 127 ILE A C 1
ATOM 988 O O . ILE A 1 127 ? -17.002 1.170 15.608 1.00 96.19 127 ILE A O 1
ATOM 992 N N . CYS A 1 128 ? -16.044 -0.057 14.012 1.00 95.50 128 CYS A N 1
ATOM 993 C CA . CYS A 1 128 ? -17.296 -0.349 13.319 1.00 95.50 128 CYS A CA 1
ATOM 994 C C . CYS A 1 128 ? -18.229 -1.208 14.182 1.00 95.50 128 CYS A C 1
ATOM 996 O O . CYS A 1 128 ? -19.404 -0.855 14.317 1.00 95.50 128 CYS A O 1
ATOM 998 N N . ASP A 1 129 ? -17.688 -2.227 14.850 1.00 95.69 129 ASP A N 1
ATOM 999 C CA . ASP A 1 129 ? -18.430 -3.157 15.709 1.00 95.69 129 ASP A CA 1
ATOM 1000 C C . ASP A 1 129 ? -19.014 -2.494 16.966 1.00 95.69 129 ASP A C 1
ATOM 1002 O O . ASP A 1 129 ? -20.017 -2.964 17.504 1.00 95.69 129 ASP A O 1
ATOM 1006 N N . SER A 1 130 ? -18.474 -1.343 17.388 1.00 94.25 130 SER A N 1
ATOM 1007 C CA . SER A 1 130 ? -19.063 -0.520 18.459 1.00 94.25 130 SER A CA 1
ATOM 1008 C C . SER A 1 130 ? -20.424 0.102 18.101 1.00 94.25 130 SER A C 1
ATOM 1010 O O . SER A 1 130 ? -21.088 0.660 18.971 1.00 94.25 130 SER A O 1
ATOM 1012 N N . LYS A 1 131 ? -20.848 0.032 16.826 1.00 93.06 131 LYS A N 1
ATOM 1013 C CA . LYS A 1 131 ? -22.124 0.568 16.304 1.00 93.06 131 LYS A CA 1
ATOM 1014 C C . LYS A 1 131 ? -22.361 2.063 16.577 1.00 93.06 131 LYS A C 1
ATOM 1016 O O . LYS A 1 131 ? -23.492 2.535 16.526 1.00 93.06 131 LYS A O 1
ATOM 1021 N N . LEU A 1 132 ? -21.291 2.822 16.807 1.00 93.50 132 LEU A N 1
ATOM 1022 C CA . LEU A 1 132 ? -21.332 4.276 16.962 1.00 93.50 132 LEU A CA 1
ATOM 1023 C C . LEU A 1 132 ? -21.512 5.006 15.622 1.00 93.50 132 LEU A C 1
ATOM 1025 O O . LEU A 1 132 ? -21.112 4.500 14.565 1.00 93.50 132 LEU A O 1
ATOM 1029 N N . GLY A 1 133 ? -22.065 6.220 15.684 1.00 94.81 133 GLY A N 1
ATOM 1030 C CA . GLY A 1 133 ? -22.144 7.139 14.545 1.00 94.81 133 GLY A CA 1
ATOM 1031 C C . GLY A 1 133 ? -20.765 7.586 14.037 1.00 94.81 133 GLY A C 1
ATOM 1032 O O . GLY A 1 133 ? -19.742 7.353 14.676 1.00 94.81 133 GLY A O 1
ATOM 1033 N N . TRP A 1 134 ? -20.732 8.233 12.870 1.00 94.75 134 TRP A N 1
ATOM 1034 C CA . TRP A 1 134 ? -19.485 8.638 12.202 1.00 94.75 134 TRP A CA 1
ATOM 1035 C C . TRP A 1 134 ? -18.639 9.641 12.995 1.00 94.75 134 TRP A C 1
ATOM 1037 O O . TRP A 1 134 ? -17.415 9.513 13.005 1.00 94.75 134 TRP A O 1
ATOM 1047 N N . ASP A 1 135 ? -19.303 10.588 13.658 1.00 94.56 135 ASP A N 1
ATOM 1048 C CA . ASP A 1 135 ? -18.693 11.696 14.409 1.00 94.56 135 ASP A CA 1
ATOM 1049 C C . ASP A 1 135 ? -18.852 11.526 15.928 1.00 94.56 135 ASP A C 1
ATOM 1051 O O . ASP A 1 135 ? -18.614 12.450 16.696 1.00 94.56 135 A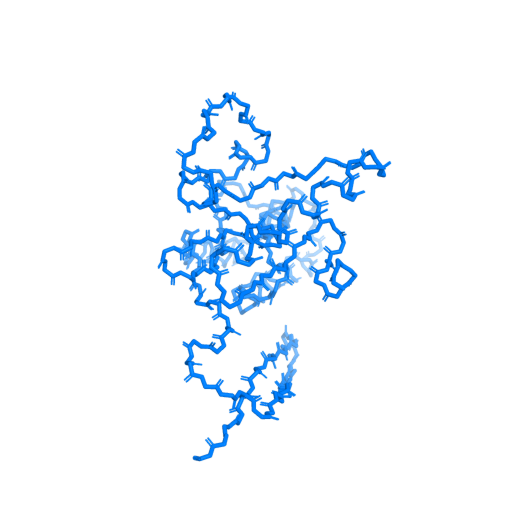SP A O 1
ATOM 1055 N N . ALA A 1 136 ? -19.299 10.349 16.372 1.00 93.38 136 ALA A N 1
ATOM 1056 C CA . ALA A 1 136 ? -19.447 10.062 17.789 1.00 93.38 136 ALA A CA 1
ATOM 1057 C C . ALA A 1 136 ? -18.081 9.846 18.450 1.00 93.38 136 ALA A C 1
ATOM 1059 O O . ALA A 1 136 ? -17.152 9.303 17.840 1.00 93.38 136 ALA A O 1
ATOM 1060 N N . ASP A 1 137 ? -18.003 10.202 19.731 1.00 91.56 137 ASP A N 1
ATOM 1061 C CA . ASP A 1 137 ? -16.844 9.918 20.562 1.00 91.56 137 ASP A CA 1
ATOM 1062 C C . ASP A 1 137 ? -16.569 8.417 20.635 1.00 91.56 137 ASP A C 1
ATOM 1064 O O . ASP A 1 137 ? -17.428 7.616 21.010 1.00 91.56 137 ASP A O 1
ATOM 1068 N N . LEU A 1 138 ? -15.339 8.031 20.299 1.00 94.19 138 LEU A N 1
ATOM 1069 C CA . LEU A 1 138 ? -14.918 6.642 20.413 1.00 94.19 138 LEU A CA 1
ATOM 1070 C C . LEU A 1 138 ? -14.672 6.241 21.879 1.00 94.19 138 LEU A C 1
ATOM 1072 O O . LEU A 1 138 ? -14.194 7.059 22.670 1.00 94.19 138 LEU A O 1
ATOM 1076 N N . PRO A 1 139 ? -14.901 4.963 22.241 1.00 95.38 139 PRO A N 1
ATOM 1077 C CA . PRO A 1 139 ? -14.506 4.426 23.530 1.00 95.38 139 PRO A CA 1
ATOM 1078 C C . PRO A 1 139 ? -13.012 4.630 23.756 1.00 95.38 139 PRO A C 1
ATOM 1080 O O . PRO A 1 139 ? -12.194 4.393 22.865 1.00 95.38 139 PRO A O 1
ATOM 1083 N N . GLU A 1 140 ? -12.657 4.986 24.982 1.00 95.06 140 GLU A N 1
ATOM 1084 C CA . GLU A 1 140 ? -11.293 5.347 25.362 1.00 95.06 140 GLU A CA 1
ATOM 1085 C C . GLU A 1 140 ? -10.255 4.258 25.009 1.00 95.06 140 GLU A C 1
ATOM 1087 O O . GLU A 1 140 ? -9.134 4.538 24.590 1.00 95.06 140 GLU A O 1
ATOM 1092 N N . VAL A 1 141 ? -10.640 2.981 25.098 1.00 96.56 141 VAL A N 1
ATOM 1093 C CA . VAL A 1 141 ? -9.782 1.851 24.702 1.00 96.56 141 VAL A CA 1
ATOM 1094 C C . VAL A 1 141 ? -9.424 1.894 23.210 1.00 96.56 141 VAL A C 1
ATOM 1096 O O . VAL A 1 141 ? -8.284 1.599 22.848 1.00 96.56 141 VAL A O 1
ATOM 1099 N N . LEU A 1 142 ? -10.373 2.261 22.345 1.00 96.38 142 LEU A N 1
ATOM 1100 C CA . LEU A 1 142 ? -10.165 2.351 20.898 1.00 96.38 142 LEU A CA 1
ATOM 1101 C C . LEU A 1 142 ? -9.392 3.620 20.525 1.00 96.38 142 LEU A C 1
ATOM 1103 O O . LEU A 1 142 ? -8.485 3.526 19.698 1.00 96.38 142 LEU A O 1
ATOM 1107 N N . LYS A 1 143 ? -9.665 4.754 21.195 1.00 94.81 143 LYS A N 1
ATOM 1108 C CA . LYS A 1 143 ? -8.879 5.994 21.051 1.00 94.81 143 LYS A CA 1
ATOM 1109 C C . LYS A 1 143 ? -7.398 5.734 21.326 1.00 94.81 143 LYS A C 1
ATOM 1111 O O . LYS A 1 143 ? -6.577 5.905 20.430 1.00 94.81 143 LYS A O 1
ATOM 1116 N N . ARG A 1 144 ? -7.065 5.155 22.485 1.00 95.38 144 ARG A N 1
ATOM 1117 C CA . ARG A 1 144 ? -5.669 4.835 22.841 1.00 95.38 144 ARG A CA 1
ATOM 1118 C C . ARG A 1 144 ? -4.987 3.873 21.871 1.00 95.38 144 ARG A C 1
ATOM 1120 O O . ARG A 1 144 ? -3.792 4.001 21.611 1.00 95.38 144 ARG A O 1
ATOM 1127 N N . ARG A 1 145 ? -5.710 2.874 21.346 1.00 96.38 145 ARG A N 1
ATOM 1128 C CA . ARG A 1 145 ? -5.156 1.946 20.340 1.00 96.38 145 ARG A CA 1
ATOM 1129 C C . ARG A 1 145 ? -4.821 2.671 19.041 1.00 96.38 145 ARG A C 1
ATOM 1131 O O . ARG A 1 145 ? -3.756 2.420 18.482 1.00 96.38 145 ARG A O 1
ATOM 1138 N N . TRP A 1 146 ? -5.703 3.561 18.594 1.00 95.44 146 TRP A N 1
ATOM 1139 C CA . TRP A 1 146 ? -5.483 4.382 17.409 1.00 95.44 146 TRP A CA 1
ATOM 1140 C C . TRP A 1 146 ? -4.316 5.358 17.593 1.00 95.44 146 TRP A C 1
ATOM 1142 O O . TRP A 1 146 ? -3.405 5.379 16.771 1.00 95.44 146 TRP A O 1
ATOM 1152 N N . GLU A 1 147 ? -4.270 6.081 18.713 1.00 94.06 147 GLU A N 1
ATOM 1153 C CA . GLU A 1 147 ? -3.164 6.985 19.061 1.00 94.06 147 GLU A CA 1
ATOM 1154 C C . GLU A 1 147 ? -1.825 6.255 19.122 1.00 94.06 147 GLU A C 1
ATOM 1156 O O . GLU A 1 147 ? -0.820 6.735 18.600 1.00 94.06 147 GLU A O 1
ATOM 1161 N N . LYS A 1 148 ? -1.801 5.063 19.732 1.00 94.50 148 LYS A N 1
ATOM 1162 C CA . LYS A 1 148 ? -0.601 4.227 19.776 1.00 94.50 148 LYS A CA 1
ATOM 1163 C C . LYS A 1 148 ? -0.159 3.817 18.374 1.00 94.50 148 LYS A C 1
ATOM 1165 O O . LYS A 1 148 ? 1.040 3.788 18.116 1.00 94.50 148 LYS A O 1
ATOM 1170 N N . TRP A 1 149 ? -1.092 3.469 17.489 1.00 95.19 149 TRP A N 1
ATOM 1171 C CA . TRP A 1 149 ? -0.761 3.128 16.108 1.00 95.19 149 TRP A CA 1
ATOM 1172 C C . TRP A 1 149 ? -0.176 4.338 15.371 1.00 95.19 149 TRP A C 1
ATOM 1174 O O . TRP A 1 149 ? 0.934 4.227 14.859 1.00 95.19 149 TRP A O 1
ATOM 1184 N N . LEU A 1 150 ? -0.836 5.502 15.435 1.00 93.38 150 LEU A N 1
ATOM 1185 C CA . LEU A 1 150 ? -0.359 6.760 14.846 1.00 93.38 150 LEU A CA 1
ATOM 1186 C C . LEU A 1 150 ? 1.038 7.153 15.342 1.00 93.38 150 LEU A C 1
ATOM 1188 O O . LEU A 1 150 ? 1.921 7.458 14.549 1.00 93.38 150 LEU A O 1
ATOM 1192 N N . LYS A 1 151 ? 1.275 7.077 16.656 1.00 92.00 151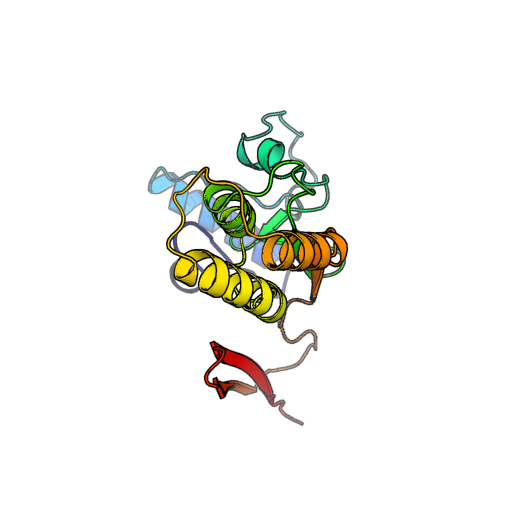 LYS A N 1
ATOM 1193 C CA . LYS A 1 151 ? 2.569 7.415 17.266 1.00 92.00 151 LYS A CA 1
ATOM 1194 C C . LYS A 1 151 ? 3.716 6.510 16.799 1.00 92.00 151 LYS A C 1
ATOM 1196 O O . LYS A 1 151 ? 4.867 6.934 16.839 1.00 92.00 151 LYS A O 1
ATOM 1201 N N . ASN A 1 152 ? 3.414 5.278 16.397 1.00 92.75 152 ASN A N 1
ATOM 1202 C CA . ASN A 1 152 ? 4.408 4.319 15.917 1.00 92.75 152 ASN A CA 1
ATOM 1203 C C . ASN A 1 152 ? 4.576 4.342 14.391 1.00 92.75 152 ASN A C 1
ATOM 1205 O O . ASN A 1 152 ? 5.373 3.560 13.870 1.00 92.75 152 ASN A O 1
ATOM 1209 N N . LEU A 1 153 ? 3.835 5.190 13.668 1.00 92.75 153 LEU A N 1
ATOM 1210 C CA . LEU A 1 153 ? 4.013 5.308 12.229 1.00 92.75 153 LEU A CA 1
ATOM 1211 C C . LEU A 1 153 ? 5.367 5.944 11.910 1.00 92.75 153 LEU A C 1
ATOM 1213 O O . LEU A 1 153 ? 5.713 6.981 12.486 1.00 92.75 153 LEU A O 1
ATOM 1217 N N . PRO A 1 154 ? 6.131 5.374 10.965 1.00 92.81 154 PRO A N 1
ATOM 1218 C CA . PRO A 1 154 ? 7.239 6.103 10.381 1.00 92.81 154 PRO A CA 1
ATOM 1219 C C . PRO A 1 154 ? 6.685 7.268 9.552 1.00 92.81 154 PRO A C 1
ATOM 1221 O O . PRO A 1 154 ? 5.584 7.188 9.016 1.00 92.81 154 PRO A O 1
ATOM 1224 N N . VAL A 1 155 ? 7.472 8.331 9.378 1.00 91.00 155 VAL A N 1
ATOM 1225 C CA . VAL A 1 155 ? 7.124 9.408 8.429 1.00 91.00 155 VAL A CA 1
ATOM 1226 C C . VAL A 1 155 ? 7.000 8.840 7.011 1.00 91.00 155 VAL A C 1
ATOM 1228 O O . VAL A 1 155 ? 6.079 9.169 6.264 1.00 91.00 155 VAL A O 1
ATOM 1231 N N . GLN A 1 156 ? 7.924 7.948 6.658 1.00 92.00 156 GLN A N 1
ATOM 1232 C CA . GLN A 1 156 ? 7.999 7.318 5.353 1.00 92.00 156 GLN A CA 1
ATOM 1233 C C . GLN A 1 156 ? 8.560 5.900 5.498 1.00 92.00 156 GLN A C 1
ATOM 1235 O O . GLN A 1 156 ? 9.542 5.686 6.210 1.00 92.00 156 GLN A O 1
ATOM 1240 N N . LEU A 1 157 ? 7.950 4.936 4.813 1.00 94.38 157 LEU A N 1
ATOM 1241 C CA . LEU A 1 157 ? 8.500 3.596 4.626 1.00 94.38 157 LEU A CA 1
ATOM 1242 C C . LEU A 1 157 ? 9.209 3.561 3.274 1.00 94.38 157 LEU A C 1
ATOM 1244 O O . LEU A 1 157 ? 8.572 3.827 2.258 1.00 94.38 157 LEU A O 1
ATOM 1248 N N . LYS A 1 158 ? 10.503 3.236 3.266 1.00 93.62 158 LYS A N 1
ATOM 1249 C CA . LYS A 1 158 ? 11.313 3.103 2.049 1.00 93.62 158 LYS A CA 1
ATOM 1250 C C . LYS A 1 158 ? 11.620 1.638 1.774 1.00 93.62 158 LYS A C 1
ATOM 1252 O O . LYS A 1 158 ? 11.972 0.908 2.699 1.00 93.62 158 LYS A O 1
ATOM 1257 N N . MET A 1 159 ? 11.542 1.229 0.514 1.00 91.44 159 MET A N 1
ATOM 1258 C CA . MET A 1 159 ? 11.896 -0.120 0.079 1.00 91.44 159 MET A CA 1
ATOM 1259 C C . MET A 1 159 ? 12.656 -0.066 -1.251 1.00 91.44 159 MET A C 1
ATOM 1261 O O . MET A 1 159 ? 12.225 0.659 -2.148 1.00 91.44 159 MET A O 1
ATOM 1265 N N . PRO A 1 160 ? 13.779 -0.793 -1.414 1.00 90.25 160 PRO A N 1
ATOM 1266 C CA . PRO A 1 160 ? 14.426 -0.917 -2.719 1.00 90.25 160 PRO A CA 1
ATOM 1267 C C . PRO A 1 160 ? 13.453 -1.483 -3.756 1.00 90.25 160 PRO A C 1
ATOM 1269 O O . PRO A 1 160 ? 12.624 -2.339 -3.436 1.00 90.25 160 PRO A O 1
ATOM 1272 N N . ARG A 1 161 ? 13.555 -1.022 -5.008 1.00 86.25 161 ARG A N 1
ATOM 1273 C CA . ARG A 1 161 ? 12.793 -1.642 -6.099 1.00 86.25 161 ARG A CA 1
ATOM 1274 C C . ARG A 1 161 ? 13.240 -3.091 -6.283 1.00 86.25 161 ARG A C 1
ATOM 1276 O O . ARG A 1 161 ? 14.432 -3.388 -6.306 1.00 86.25 161 ARG A O 1
ATOM 1283 N N . ALA A 1 162 ? 12.269 -3.987 -6.444 1.00 77.19 162 ALA A N 1
ATOM 1284 C CA . ALA A 1 162 ? 12.485 -5.417 -6.653 1.00 77.19 162 ALA A CA 1
ATOM 1285 C C . ALA A 1 162 ? 12.866 -5.726 -8.114 1.00 77.19 162 ALA A C 1
ATOM 1287 O O . ALA A 1 162 ? 12.197 -6.499 -8.795 1.00 77.19 162 ALA A O 1
ATOM 1288 N N . ILE A 1 163 ? 13.921 -5.075 -8.607 1.00 75.44 163 ILE A N 1
ATOM 1289 C CA . ILE A 1 163 ? 14.490 -5.307 -9.937 1.00 75.44 163 ILE A CA 1
ATOM 1290 C C . ILE A 1 163 ? 15.842 -6.002 -9.740 1.00 75.44 163 ILE A C 1
ATOM 1292 O O . ILE A 1 163 ? 16.640 -5.525 -8.926 1.00 75.44 163 ILE A O 1
ATOM 1296 N N . PRO A 1 164 ? 16.129 -7.111 -10.447 1.00 67.44 164 PRO A N 1
ATOM 1297 C CA . PRO A 1 164 ? 17.450 -7.727 -10.422 1.00 67.44 164 PRO A CA 1
ATOM 1298 C C . PRO A 1 164 ? 18.521 -6.695 -10.805 1.00 67.44 164 PRO A C 1
ATOM 1300 O O . PRO A 1 164 ? 18.517 -6.174 -11.915 1.00 67.44 164 PRO A O 1
ATOM 1303 N N . ARG A 1 165 ? 19.420 -6.365 -9.868 1.00 65.06 165 ARG A N 1
ATOM 1304 C CA . ARG A 1 165 ? 20.462 -5.334 -10.062 1.00 65.06 165 ARG A CA 1
ATOM 1305 C C . ARG A 1 165 ? 21.733 -5.864 -10.727 1.00 65.06 165 ARG A C 1
ATOM 1307 O O . ARG A 1 165 ? 22.648 -5.094 -11.000 1.00 65.06 165 ARG A O 1
ATOM 1314 N N . GLU A 1 166 ? 21.825 -7.174 -10.929 1.00 64.44 166 GLU A N 1
ATOM 1315 C CA . GLU A 1 166 ? 23.048 -7.810 -11.408 1.00 64.44 166 GLU A CA 1
ATOM 1316 C C . GLU A 1 166 ? 23.074 -7.919 -12.933 1.00 64.44 166 GLU A C 1
ATOM 1318 O O . GLU A 1 166 ? 22.109 -8.349 -13.560 1.00 64.44 166 GLU A O 1
ATOM 1323 N N . ILE A 1 167 ? 24.220 -7.546 -13.505 1.00 55.41 167 ILE A N 1
ATOM 1324 C CA . ILE A 1 167 ? 24.512 -7.586 -14.937 1.00 55.41 167 ILE A CA 1
ATOM 1325 C C . ILE A 1 167 ? 24.787 -9.044 -15.323 1.00 55.41 167 ILE A C 1
ATOM 1327 O O . ILE A 1 167 ? 25.785 -9.630 -14.905 1.00 55.41 167 ILE A O 1
ATOM 1331 N N . GLY A 1 168 ? 23.883 -9.640 -16.095 1.00 64.62 168 GLY A N 1
ATOM 1332 C CA . GLY A 1 168 ? 24.000 -10.994 -16.628 1.00 64.62 168 GLY A CA 1
ATOM 1333 C C . GLY A 1 168 ? 22.757 -11.372 -17.429 1.00 64.62 168 GLY A C 1
ATOM 1334 O O . GLY A 1 168 ? 21.711 -10.738 -17.293 1.00 64.62 168 GLY A O 1
ATOM 1335 N N . VAL A 1 169 ? 22.861 -12.400 -18.273 1.00 70.38 169 VAL A N 1
ATOM 1336 C CA . VAL A 1 169 ? 21.703 -12.890 -19.030 1.00 70.38 169 VAL A CA 1
ATOM 1337 C C . VAL A 1 169 ? 20.783 -13.625 -18.061 1.00 70.38 169 VAL A C 1
ATOM 1339 O O . VAL A 1 169 ? 21.090 -14.727 -17.605 1.00 70.38 169 VAL A O 1
ATOM 1342 N N . ILE A 1 170 ? 19.664 -12.989 -17.720 1.00 74.44 170 ILE A N 1
ATOM 1343 C CA . ILE A 1 170 ? 18.576 -13.638 -16.996 1.00 74.44 170 ILE A CA 1
ATOM 1344 C C . ILE A 1 170 ? 17.972 -14.671 -17.944 1.00 74.44 170 ILE A C 1
ATOM 1346 O O . ILE A 1 170 ? 17.415 -14.315 -18.981 1.00 74.44 170 ILE A O 1
ATOM 1350 N N . VAL A 1 171 ? 18.109 -15.948 -17.598 1.00 81.25 171 VAL A N 1
ATOM 1351 C CA . VAL A 1 171 ? 17.589 -17.054 -18.419 1.00 81.25 171 VAL A CA 1
ATOM 1352 C C . VAL A 1 171 ? 16.177 -17.453 -18.013 1.00 81.25 171 VAL A C 1
ATOM 1354 O O . VAL A 1 171 ? 15.442 -18.020 -18.816 1.00 81.25 171 VAL A O 1
ATOM 1357 N N . GLU A 1 172 ? 15.781 -17.116 -16.786 1.00 83.25 172 GLU A N 1
ATOM 1358 C CA . GLU A 1 172 ? 14.463 -17.419 -16.253 1.00 83.25 172 GLU A CA 1
ATOM 1359 C C . GLU A 1 172 ? 14.046 -16.388 -15.205 1.00 83.25 172 GLU A C 1
ATOM 1361 O O . GLU A 1 172 ? 14.849 -15.944 -14.379 1.00 83.25 172 GLU A O 1
ATOM 1366 N N . LEU A 1 173 ? 12.758 -16.055 -15.224 1.00 84.19 173 LEU A N 1
ATOM 1367 C CA . LEU A 1 173 ? 12.087 -15.264 -14.205 1.00 84.19 173 LEU A CA 1
ATOM 1368 C C . LEU A 1 173 ? 10.888 -16.057 -13.694 1.00 84.19 173 LEU A C 1
ATOM 1370 O O . LEU A 1 173 ? 9.972 -16.357 -14.458 1.00 84.19 173 LEU A O 1
ATOM 1374 N N . ILE A 1 174 ? 10.881 -16.363 -12.400 1.00 87.88 174 ILE A N 1
ATOM 1375 C CA . ILE A 1 174 ? 9.792 -17.089 -11.749 1.00 87.88 174 ILE A CA 1
ATOM 1376 C C . ILE A 1 174 ? 9.162 -16.183 -10.697 1.00 87.88 174 ILE A C 1
ATOM 1378 O O . ILE A 1 174 ? 9.835 -15.668 -9.803 1.00 87.88 174 ILE A O 1
ATOM 1382 N N . LEU A 1 175 ? 7.846 -16.003 -10.785 1.00 90.00 175 LEU A N 1
ATOM 1383 C CA . LEU A 1 175 ? 7.066 -15.346 -9.743 1.00 90.00 175 LEU A CA 1
ATOM 1384 C C . LEU A 1 175 ? 6.614 -16.385 -8.718 1.00 90.00 175 LEU A C 1
ATOM 1386 O O . LEU A 1 175 ? 5.849 -17.294 -9.035 1.00 90.00 175 LEU A O 1
ATOM 1390 N N . HIS A 1 176 ? 7.065 -16.235 -7.477 1.00 91.44 176 HIS A N 1
ATOM 1391 C CA . HIS A 1 176 ? 6.604 -17.030 -6.346 1.00 91.44 176 HIS A CA 1
ATOM 1392 C C . HIS A 1 176 ? 5.585 -16.235 -5.540 1.00 91.44 176 HIS A C 1
ATOM 1394 O O . HIS A 1 176 ? 5.893 -15.170 -5.007 1.00 91.44 176 HIS A O 1
ATOM 1400 N N . GLY A 1 177 ? 4.371 -16.769 -5.440 1.00 93.50 177 GLY A N 1
ATOM 1401 C CA . GLY A 1 177 ? 3.323 -16.238 -4.579 1.00 93.50 177 GLY A CA 1
ATOM 1402 C C . GLY A 1 177 ? 3.222 -17.047 -3.292 1.00 93.50 177 GLY A C 1
ATOM 1403 O O . GLY A 1 177 ? 3.004 -18.256 -3.339 1.00 93.50 177 GLY A O 1
ATOM 1404 N N . PHE A 1 178 ? 3.328 -16.377 -2.151 1.00 92.88 178 PHE A N 1
ATOM 1405 C CA . PHE A 1 178 ? 2.986 -16.935 -0.845 1.00 92.88 178 PHE A CA 1
ATOM 1406 C C . PHE A 1 178 ? 1.738 -16.236 -0.330 1.00 92.88 178 PHE A C 1
ATOM 1408 O O . PHE A 1 178 ? 1.612 -15.020 -0.469 1.00 92.88 178 PHE A O 1
ATOM 1415 N N . ALA A 1 179 ? 0.825 -16.981 0.280 1.00 93.38 179 ALA A N 1
ATOM 1416 C CA . ALA A 1 179 ? -0.354 -16.413 0.912 1.00 93.38 179 ALA A CA 1
ATOM 1417 C C . ALA A 1 179 ? -0.634 -17.111 2.239 1.00 93.38 179 ALA A C 1
ATOM 1419 O O . ALA A 1 179 ? -0.430 -18.317 2.366 1.00 93.38 179 ALA A O 1
ATOM 1420 N N . ASP A 1 180 ? -1.114 -16.338 3.206 1.00 93.12 180 ASP A N 1
ATOM 1421 C CA . ASP A 1 180 ? -1.551 -16.832 4.507 1.00 93.12 180 ASP A CA 1
ATOM 1422 C C . ASP A 1 180 ? -2.808 -16.078 4.959 1.00 93.12 180 ASP A C 1
ATOM 1424 O O . ASP A 1 180 ? -3.051 -14.926 4.572 1.00 93.12 180 ASP A O 1
ATOM 1428 N N . ALA A 1 181 ? -3.636 -16.737 5.762 1.00 93.50 181 ALA A N 1
ATOM 1429 C CA . ALA A 1 181 ? -4.896 -16.202 6.242 1.00 93.50 181 ALA A CA 1
ATOM 1430 C C . ALA A 1 181 ? -5.162 -16.592 7.696 1.00 93.50 181 ALA A C 1
ATOM 1432 O O . ALA A 1 181 ? -4.957 -17.719 8.133 1.00 93.50 181 ALA A O 1
ATOM 1433 N N . SER A 1 182 ? -5.712 -15.637 8.437 1.00 92.25 182 SER A N 1
ATOM 1434 C CA . SER A 1 182 ? -6.181 -15.817 9.805 1.00 92.25 182 SER A CA 1
ATOM 1435 C C . SER A 1 182 ? -7.550 -15.163 9.990 1.00 92.25 182 SER A C 1
ATOM 1437 O O . SER A 1 182 ? -8.037 -14.434 9.125 1.00 92.25 182 SER A O 1
ATOM 1439 N N . LEU A 1 183 ? -8.141 -15.330 11.174 1.00 90.50 183 LEU A N 1
ATOM 1440 C CA . LEU A 1 183 ? -9.352 -14.600 11.578 1.00 90.50 183 LEU A CA 1
ATOM 1441 C C . LEU A 1 183 ? -9.163 -13.067 11.600 1.00 90.50 183 LEU A C 1
ATOM 1443 O O . LEU A 1 183 ? -10.133 -12.305 11.646 1.00 90.50 183 LEU A O 1
ATOM 1447 N N . LEU A 1 184 ? -7.915 -12.593 11.609 1.00 88.94 184 LEU A N 1
ATOM 1448 C CA . LEU A 1 184 ? -7.589 -11.170 11.665 1.00 88.94 184 LEU A CA 1
ATOM 1449 C C . LEU A 1 184 ? -7.419 -10.554 10.273 1.00 88.94 184 LEU A C 1
ATOM 1451 O O . LEU A 1 184 ? -7.684 -9.365 10.108 1.00 88.94 184 LEU A O 1
ATOM 1455 N N . GLY A 1 185 ? -7.030 -11.350 9.277 1.00 88.19 185 GLY A N 1
ATOM 1456 C CA . GLY A 1 185 ? -6.864 -10.907 7.898 1.00 88.19 185 GLY A CA 1
ATOM 1457 C C . GLY A 1 185 ? -6.108 -11.913 7.036 1.00 88.19 185 GLY A C 1
ATOM 1458 O O . GLY A 1 185 ? -5.598 -12.918 7.531 1.00 88.19 185 GLY A O 1
ATOM 1459 N N . CYS A 1 186 ? -6.036 -11.608 5.744 1.00 90.38 186 CYS A N 1
ATOM 1460 C CA . CYS A 1 186 ? -5.263 -12.342 4.748 1.00 90.38 186 CYS A CA 1
ATOM 1461 C C . CYS A 1 186 ? -4.104 -11.484 4.231 1.00 90.38 186 CYS A C 1
ATOM 1463 O O . CYS A 1 186 ? -4.235 -10.263 4.108 1.00 90.38 186 CYS A O 1
ATOM 1465 N N . CYS A 1 187 ? -2.990 -12.126 3.901 1.00 89.44 187 CYS A N 1
ATOM 1466 C CA . CYS A 1 187 ? -1.827 -11.499 3.291 1.00 89.44 187 CYS A CA 1
ATOM 1467 C C . CYS A 1 187 ? -1.344 -12.356 2.123 1.00 89.44 187 CYS A C 1
ATOM 1469 O O . CYS A 1 187 ? -1.404 -13.583 2.186 1.00 89.44 187 CYS A O 1
ATOM 1471 N N . ALA A 1 188 ? -0.850 -11.703 1.077 1.00 91.25 188 ALA A N 1
ATOM 1472 C CA . ALA A 1 188 ? -0.135 -12.351 -0.005 1.00 91.25 188 ALA A CA 1
ATOM 1473 C C . ALA A 1 188 ? 1.131 -11.551 -0.314 1.00 91.25 188 ALA A C 1
ATOM 1475 O O . ALA A 1 188 ? 1.112 -10.321 -0.288 1.00 91.25 188 ALA A O 1
ATOM 1476 N N . VAL A 1 189 ? 2.218 -12.258 -0.598 1.00 89.81 189 VAL A N 1
ATOM 1477 C CA . VAL A 1 189 ? 3.502 -11.688 -1.003 1.00 89.81 189 VAL A CA 1
ATOM 1478 C C . VAL A 1 189 ? 3.901 -12.338 -2.315 1.00 89.81 189 VAL A C 1
ATOM 1480 O O . VAL A 1 189 ? 3.857 -13.561 -2.445 1.00 89.81 189 VAL A O 1
ATOM 1483 N N . ILE A 1 190 ? 4.285 -11.509 -3.280 1.00 89.81 190 ILE A N 1
ATOM 1484 C CA . ILE A 1 190 ? 4.818 -11.951 -4.563 1.00 89.81 190 ILE A CA 1
ATOM 1485 C C . ILE A 1 190 ? 6.302 -11.604 -4.583 1.00 89.81 190 ILE A C 1
ATOM 1487 O O . ILE A 1 190 ? 6.673 -10.444 -4.407 1.00 89.81 190 ILE A O 1
ATOM 1491 N N . SER A 1 191 ? 7.133 -12.612 -4.810 1.00 87.12 191 SER A N 1
ATOM 1492 C CA . SER A 1 191 ? 8.580 -12.479 -4.945 1.00 87.12 191 SER A CA 1
ATOM 1493 C C . SER A 1 191 ? 8.998 -12.878 -6.353 1.00 87.12 191 SER A C 1
ATOM 1495 O O . SER A 1 191 ? 8.494 -13.859 -6.898 1.00 87.12 191 SER A O 1
ATOM 1497 N N . LEU A 1 192 ? 9.941 -12.139 -6.931 1.00 85.06 192 LEU A N 1
ATOM 1498 C CA . LEU A 1 192 ? 10.565 -12.485 -8.203 1.00 85.06 192 LEU A CA 1
ATOM 1499 C C . LEU A 1 192 ? 11.883 -13.212 -7.929 1.00 85.06 192 LEU A C 1
ATOM 1501 O O . LEU A 1 192 ? 12.749 -12.683 -7.234 1.00 85.06 192 LEU A O 1
ATOM 1505 N N . LEU A 1 193 ? 12.028 -14.414 -8.476 1.00 84.06 193 LEU A N 1
ATOM 1506 C CA . LEU A 1 193 ? 13.275 -15.169 -8.481 1.00 84.06 193 LEU A CA 1
ATOM 1507 C C . LEU A 1 193 ? 13.842 -15.168 -9.896 1.00 84.06 193 LEU A C 1
ATOM 1509 O O . LEU A 1 193 ? 13.118 -15.441 -10.853 1.00 84.06 193 LEU A O 1
ATOM 1513 N N . SER A 1 194 ? 15.131 -14.873 -10.022 1.00 80.38 194 SER A N 1
ATOM 1514 C CA . SER A 1 194 ? 15.861 -14.996 -11.279 1.00 80.38 194 SER A CA 1
ATOM 1515 C C . SER A 1 194 ? 16.874 -16.132 -11.189 1.00 80.38 194 SER A C 1
ATOM 1517 O O . SER A 1 194 ? 17.571 -16.273 -10.181 1.00 80.38 194 SER A O 1
ATOM 1519 N N . SER A 1 195 ? 16.962 -16.937 -12.248 1.00 77.38 195 SER A N 1
ATOM 1520 C CA . SER A 1 195 ? 18.068 -17.875 -12.445 1.00 77.38 195 SER A CA 1
ATOM 1521 C C . SER A 1 195 ? 19.025 -17.332 -13.508 1.00 77.38 195 SER A C 1
ATOM 1523 O O . SER A 1 195 ? 18.674 -16.471 -14.326 1.00 77.38 195 SER A O 1
ATOM 1525 N N . LYS A 1 196 ? 20.274 -17.788 -13.451 1.00 69.06 196 LYS A N 1
ATOM 1526 C CA . LYS A 1 196 ? 21.353 -17.346 -14.334 1.00 69.06 196 LYS A CA 1
ATOM 1527 C C . LYS A 1 196 ? 21.945 -18.534 -15.065 1.00 69.06 196 LYS A C 1
ATOM 1529 O O . LYS A 1 196 ? 21.955 -19.641 -14.531 1.00 69.06 196 LYS A O 1
ATOM 1534 N N . LEU A 1 197 ? 22.465 -18.271 -16.259 1.00 62.53 197 LEU A N 1
ATOM 1535 C CA . LEU A 1 197 ? 23.443 -19.163 -16.866 1.00 62.53 197 LEU A CA 1
ATOM 1536 C C . LEU A 1 197 ? 24.728 -19.088 -16.018 1.00 62.53 197 LEU A C 1
ATOM 1538 O O . LEU A 1 197 ? 25.165 -17.975 -15.710 1.00 62.53 197 LEU A O 1
ATOM 1542 N N . GLU A 1 198 ? 25.266 -20.237 -15.600 1.00 56.91 198 GLU A N 1
ATOM 1543 C CA . GLU A 1 198 ? 26.590 -20.324 -14.952 1.00 56.91 198 GLU A CA 1
ATOM 1544 C C . GLU A 1 198 ? 27.712 -19.801 -15.859 1.00 56.91 198 GLU A C 1
ATOM 1546 O O . GLU A 1 198 ? 27.645 -20.037 -17.091 1.00 56.91 198 GLU A O 1
#

Organism: Paramuricea clavata (NCBI:txid317549)

Secondary structure (DSSP, 8-state):
-GGGSEETTEE----SSHHHHHHHHHHHHHHHHHTTPPPPPPGGG-SS--------HHHHTTT--TTEEEETTEEEETTTTEEEEEPPPPPS---HHHHHHHHHT---TT-TTHHHHHHHHHHHHHHHHTT--TTSPPPHHHHHHHHHHHHT--SEEEEE--S--S-S-EEEEEEEEEEEEETTEEEEEEEEEEEE--

Sequence (198 aa):
ELKDGTYVDDINIASDTVEGTRDIKEDAVKILREGRFMLHNAAELESDVKKDGETTYAKESLGTTPSETKFLGLGWNKSEDTLSVTFPPNENEITKRIVLRTMAKIYDPLGLAAPILLTAKMILRDICDSKLGWDADLPEVLKRRWEKWLKNLPVQLKMPRAIPREIGVIVELILHGFADASLLGCCAVISLLSSKLE

pLDDT: mean 81.01, std 17.18, range [32.94, 96.56]

Foldseek 3Di:
DQVVQDDPPDGDDADPDPVRRVVVVVVVQVVVVVVVDHDDDDCPNPPPDPPPPDPDPLCVVPVADPQWDDDVNFTARPVQQKTKWFADADDPDDFLQVLVVRLVVTDDPPCPCVVLSLQSVLLSVVNVVVVDDRRDDTDPVSVVSSVVSNVPDDRMDMDHPLDPPDDADFPDKDWDKDKDDDPSGIDIDIHIDTDHDD

Radius of gyration: 21.58 Å; chains: 1; bounding box: 49×47×59 Å

InterPro domains:
  IPR008042 Retrotransposon Pao-like, RNAseH-like domain [PF05380] (95-192)